Protein AF-A0A8H4PAP7-F1 (afdb_monomer)

Organism: NCBI:txid1237068

Sequence (264 aa):
MSIQDSADATYMDRLSRLVHSKGQLESHGYTLAQLNAVQLDKKRRCANCSLGSTGLVAEDTSRGRHLVSSAIATSLDGHNDAREVVVIDCEMAADAELIKLSLVDYLTGEILINQLVWPDVKVTNWNAPHSGVTGKEMYKARKEKTCIFGRKKAREEIWKFVGPKTIIVGHATNNDLSALRWIHPRVIDTQIVESNAVDEPNGISLKILVLEHLGKTIQPRGKGHDCLEDAMATRDLLHCQVLRASKPQKAWVPVIQPEELLGR

InterPro domains:
  IPR012337 Ribonuclease H-like superfamily [SSF53098] (85-245)
  IPR013520 Ribonuclease H-like domain [SM00479] (84-247)
  IPR036397 Ribonuclease H superfamily [G3DSA:3.30.420.10] (80-252)
  IPR047021 RNA exonuclease REXO1/REXO3/REXO4-like [PTHR12801] (15-242)

pLDDT: mean 81.8, std 21.37, range [30.08, 98.81]

Solvent-accessible surface area (backbone atoms only — not comparable to full-atom values): 15663 Å² total; per-residue (Å²): 132,49,50,53,85,71,55,46,75,69,46,54,52,53,51,58,72,55,44,47,51,71,67,59,41,47,77,69,70,40,64,86,64,88,74,51,75,69,57,48,49,55,54,66,67,33,74,91,70,41,80,65,73,81,82,85,89,74,90,75,96,76,80,91,74,91,77,78,83,80,73,69,83,73,78,76,92,79,58,95,59,46,40,70,38,34,22,41,28,53,24,42,24,55,72,52,39,44,38,29,43,19,31,29,35,52,40,68,63,46,77,76,39,79,42,43,32,45,56,85,62,87,79,89,41,49,46,33,77,56,29,46,44,47,66,70,58,52,54,48,31,58,74,72,64,71,39,40,70,21,55,69,46,49,50,57,60,51,48,56,38,45,50,92,80,25,32,41,30,22,65,61,39,55,56,46,30,57,40,54,72,51,71,74,85,40,36,31,38,53,26,60,57,50,18,72,73,68,77,43,91,86,53,63,56,69,56,57,52,34,32,76,76,67,73,41,88,61,74,57,87,97,46,30,40,50,34,57,60,53,24,53,49,43,46,54,48,49,51,51,51,52,57,48,76,77,49,88,83,74,85,90,74,85,85,80,59,75,75,74,75,66,74,132

Nearest PDB structures (foldseek):
  4czw-assembly1_A  TM=7.968E-01  e=2.557E-09  Neurospora crassa
  6a4b-assembly1_B  TM=6.086E-01  e=3.018E-04  Mus musculus
  4fzz-assembly1_B  TM=7.153E-01  e=2.009E-03  Escherichia coli K-12
  3jsm-assembly1_A  TM=2.689E-01  e=3.281E+00  Human immunodeficiency virus type 1 BH10
  8yt8-assembly1_D  TM=2.372E-01  e=6.834E+00  Mus musculus

Structure (mmCIF, N/CA/C/O backbone):
data_AF-A0A8H4PAP7-F1
#
_entry.id   AF-A0A8H4PAP7-F1
#
loop_
_atom_site.group_PDB
_atom_site.id
_atom_site.type_symbol
_atom_site.label_atom_id
_atom_site.label_alt_id
_atom_site.label_comp_id
_atom_site.label_asym_id
_atom_site.label_entity_id
_atom_site.label_seq_id
_atom_site.pdbx_PDB_ins_code
_atom_site.Cartn_x
_atom_site.Cartn_y
_atom_site.Cartn_z
_atom_site.occupancy
_atom_site.B_iso_or_equiv
_atom_site.auth_seq_id
_atom_site.auth_comp_id
_atom_site.auth_asym_id
_atom_site.auth_atom_id
_atom_site.pdbx_PDB_model_num
ATOM 1 N N . MET A 1 1 ? 7.546 17.653 -9.547 1.00 47.59 1 MET A N 1
ATOM 2 C CA . MET A 1 1 ? 7.070 17.240 -10.882 1.00 47.59 1 MET A CA 1
ATOM 3 C C . MET A 1 1 ? 6.303 15.952 -10.683 1.00 47.59 1 MET A C 1
ATOM 5 O O . MET A 1 1 ? 6.827 15.083 -9.991 1.00 47.59 1 MET A O 1
ATOM 9 N N . SER A 1 2 ? 5.061 15.863 -11.155 1.00 61.56 2 SER A N 1
ATOM 10 C CA . SER A 1 2 ? 4.330 14.595 -11.076 1.00 61.56 2 SER A CA 1
ATOM 11 C C . SER A 1 2 ? 4.984 13.598 -12.044 1.00 61.56 2 SER A C 1
ATOM 13 O O . SER A 1 2 ? 5.599 14.017 -13.026 1.00 61.56 2 SER A O 1
ATOM 15 N N . ILE A 1 3 ? 4.914 12.289 -11.773 1.00 78.88 3 ILE A N 1
ATOM 16 C CA . ILE A 1 3 ? 5.444 11.296 -12.727 1.00 78.88 3 ILE A CA 1
ATOM 17 C C . ILE A 1 3 ? 4.631 11.374 -14.021 1.00 78.88 3 ILE A C 1
ATOM 19 O O . ILE A 1 3 ? 5.206 11.260 -15.102 1.00 78.88 3 ILE A O 1
ATOM 23 N N . GLN A 1 4 ? 3.330 11.656 -13.900 1.00 76.88 4 GLN A N 1
ATOM 24 C CA . GLN A 1 4 ? 2.391 11.834 -15.005 1.00 76.88 4 GLN A CA 1
ATOM 25 C C . GLN A 1 4 ? 2.896 12.806 -16.084 1.00 76.88 4 GLN A C 1
ATOM 27 O O . GLN A 1 4 ? 2.760 12.500 -17.263 1.00 76.88 4 GLN A O 1
ATOM 32 N N . ASP A 1 5 ? 3.557 13.907 -15.710 1.00 69.06 5 ASP A N 1
ATOM 33 C CA . ASP A 1 5 ? 4.091 14.893 -16.670 1.00 69.06 5 ASP A CA 1
ATOM 34 C C . ASP A 1 5 ? 5.218 14.329 -17.564 1.00 69.06 5 ASP A C 1
ATOM 36 O O . ASP A 1 5 ? 5.550 14.900 -18.601 1.00 69.06 5 ASP A O 1
ATOM 40 N N . SER A 1 6 ? 5.827 13.213 -17.154 1.00 69.00 6 SER A N 1
ATOM 41 C CA . SER A 1 6 ? 6.953 12.549 -17.830 1.00 69.00 6 SER A CA 1
ATOM 42 C C . SER A 1 6 ? 6.652 11.118 -18.292 1.00 69.00 6 SER A C 1
ATOM 44 O O . SER A 1 6 ? 7.482 10.500 -18.961 1.00 69.00 6 SER A O 1
ATOM 46 N N . ALA A 1 7 ? 5.490 10.577 -17.917 1.00 74.50 7 ALA A N 1
ATOM 47 C CA . ALA A 1 7 ? 5.100 9.205 -18.196 1.00 74.50 7 ALA A CA 1
ATOM 48 C C . ALA A 1 7 ? 4.477 9.105 -19.592 1.00 74.50 7 ALA A C 1
ATOM 50 O O . ALA A 1 7 ? 3.276 9.276 -19.778 1.00 74.50 7 ALA A O 1
ATOM 51 N N . ASP A 1 8 ? 5.314 8.825 -20.586 1.00 80.56 8 ASP A N 1
ATOM 52 C CA . ASP A 1 8 ? 4.880 8.478 -21.935 1.00 80.56 8 ASP A CA 1
ATOM 53 C C . ASP A 1 8 ? 4.569 6.971 -22.063 1.00 80.56 8 ASP A C 1
ATOM 55 O O . ASP A 1 8 ? 4.751 6.182 -21.130 1.00 80.56 8 ASP A O 1
ATOM 59 N N . ALA A 1 9 ? 4.128 6.530 -23.245 1.00 80.69 9 ALA A N 1
ATOM 60 C CA . ALA A 1 9 ? 3.890 5.107 -23.511 1.00 80.69 9 ALA A CA 1
ATOM 61 C C . ALA A 1 9 ? 5.139 4.241 -23.233 1.00 80.69 9 ALA A C 1
ATOM 63 O O . ALA A 1 9 ? 5.027 3.115 -22.747 1.00 80.69 9 ALA A O 1
ATOM 64 N N . THR A 1 10 ? 6.335 4.788 -23.469 1.00 86.94 10 THR A N 1
ATOM 65 C CA . THR A 1 10 ? 7.621 4.138 -23.179 1.00 86.94 10 THR A CA 1
ATOM 66 C C . THR A 1 10 ? 7.843 3.940 -21.680 1.00 86.94 10 THR A C 1
ATOM 68 O O . THR A 1 10 ? 8.435 2.948 -21.252 1.00 86.94 10 THR A O 1
ATOM 71 N N . TYR A 1 11 ? 7.427 4.894 -20.849 1.00 90.94 11 TYR A N 1
ATOM 72 C CA . TYR A 1 11 ? 7.474 4.779 -19.395 1.00 90.94 11 TYR A CA 1
ATOM 73 C C . TYR A 1 11 ? 6.571 3.648 -18.903 1.00 90.94 11 TYR A C 1
ATOM 75 O O . TYR A 1 11 ? 7.023 2.788 -18.146 1.00 90.94 11 TYR A O 1
ATOM 83 N N . MET A 1 12 ? 5.325 3.607 -19.381 1.00 91.25 12 MET A N 1
ATOM 84 C CA . MET A 1 12 ? 4.367 2.572 -18.988 1.00 91.25 12 MET A CA 1
ATOM 85 C C . MET A 1 12 ? 4.785 1.178 -19.465 1.00 91.25 12 MET A C 1
ATOM 87 O O . MET A 1 12 ? 4.638 0.217 -18.711 1.00 91.25 12 MET A O 1
ATOM 91 N N . ASP A 1 13 ? 5.388 1.057 -20.654 1.00 90.94 13 ASP A N 1
ATOM 92 C CA . ASP A 1 13 ? 5.985 -0.204 -21.113 1.00 90.94 13 ASP A CA 1
ATOM 93 C C . ASP A 1 13 ? 7.081 -0.681 -20.148 1.00 90.94 13 ASP A C 1
ATOM 95 O O . ASP A 1 13 ? 7.021 -1.807 -19.650 1.00 90.94 13 ASP A O 1
ATOM 99 N N . ARG A 1 14 ? 8.033 0.193 -19.792 1.00 92.50 14 ARG A N 1
ATOM 100 C CA . ARG A 1 14 ? 9.106 -0.128 -18.834 1.00 92.50 14 ARG A CA 1
ATOM 101 C C . ARG A 1 14 ? 8.568 -0.526 -17.463 1.00 92.50 14 ARG A C 1
ATOM 103 O O . ARG A 1 14 ? 9.028 -1.517 -16.907 1.00 92.50 14 ARG A O 1
ATOM 110 N N . LEU A 1 15 ? 7.585 0.207 -16.943 1.00 93.38 15 LEU A N 1
ATOM 111 C CA . LEU A 1 15 ? 6.920 -0.125 -15.684 1.00 93.38 15 LEU A CA 1
ATOM 112 C C . LEU A 1 15 ? 6.249 -1.505 -15.763 1.00 93.38 15 LEU A C 1
ATOM 114 O O . LEU A 1 15 ? 6.394 -2.321 -14.858 1.00 93.38 15 LEU A O 1
ATOM 118 N N . SER A 1 16 ? 5.546 -1.796 -16.860 1.00 93.31 16 SER A N 1
ATOM 119 C CA . SER A 1 16 ? 4.822 -3.059 -17.029 1.00 93.31 16 SER A CA 1
ATOM 120 C C . SER A 1 16 ? 5.741 -4.285 -17.061 1.00 93.31 16 SER A C 1
ATOM 122 O O . SER A 1 16 ? 5.340 -5.355 -16.605 1.00 93.31 16 SER A O 1
ATOM 124 N N . ARG A 1 17 ? 6.988 -4.125 -17.527 1.00 93.88 17 ARG A N 1
ATOM 125 C CA . ARG A 1 17 ? 8.018 -5.178 -17.516 1.00 93.88 17 ARG A CA 1
ATOM 126 C C . ARG A 1 17 ? 8.516 -5.527 -16.113 1.00 93.88 17 ARG A C 1
ATOM 128 O O . ARG A 1 17 ? 9.114 -6.584 -15.947 1.00 93.88 17 ARG A O 1
ATOM 135 N N . LEU A 1 18 ? 8.272 -4.664 -15.125 1.00 95.19 18 LEU A N 1
ATOM 136 C CA . LEU A 1 18 ? 8.598 -4.916 -13.719 1.00 95.19 18 LEU A CA 1
ATOM 137 C C . LEU A 1 18 ? 7.470 -5.641 -12.970 1.00 95.19 18 LEU A C 1
ATOM 139 O O . LEU A 1 18 ? 7.650 -5.989 -11.806 1.00 95.19 18 LEU A O 1
ATOM 143 N N . VAL A 1 19 ? 6.312 -5.874 -13.604 1.00 96.94 19 VAL A N 1
ATOM 144 C CA . VAL A 1 19 ? 5.236 -6.674 -13.002 1.00 96.94 19 VAL A CA 1
ATOM 145 C C . VAL A 1 19 ? 5.720 -8.105 -12.830 1.00 96.94 19 VAL A C 1
ATOM 147 O O . VAL A 1 19 ? 6.082 -8.774 -13.800 1.00 96.94 19 VAL A O 1
ATOM 150 N N . HIS A 1 20 ? 5.689 -8.581 -11.589 1.00 96.25 20 HIS A N 1
ATOM 151 C CA . HIS A 1 20 ? 6.192 -9.902 -11.249 1.00 96.25 20 HIS A CA 1
ATOM 152 C C . HIS A 1 20 ? 5.342 -10.995 -11.883 1.00 96.25 20 HIS A C 1
ATOM 154 O O . HIS A 1 20 ? 4.107 -10.962 -11.866 1.00 96.25 20 HIS A O 1
ATOM 160 N N . SER A 1 21 ? 6.018 -12.008 -12.417 1.00 95.88 21 SER A N 1
ATOM 161 C CA . SER A 1 21 ? 5.351 -13.223 -12.865 1.00 95.88 21 SER A CA 1
ATOM 162 C C . SER A 1 21 ? 4.759 -13.989 -11.681 1.00 95.88 21 SER A C 1
ATOM 164 O O . SER A 1 21 ? 5.204 -13.877 -10.536 1.00 95.88 21 SER A O 1
ATOM 166 N N . LYS A 1 22 ? 3.785 -14.855 -11.976 1.00 94.50 22 LYS A N 1
ATOM 167 C CA . LYS A 1 22 ? 3.170 -15.743 -10.983 1.00 94.50 22 LYS A CA 1
ATOM 168 C C . LYS A 1 22 ? 4.217 -16.546 -10.194 1.00 94.50 22 LYS A C 1
ATOM 170 O O . LYS A 1 22 ? 4.129 -16.614 -8.975 1.00 94.50 22 LYS A O 1
ATOM 175 N N . GLY A 1 23 ? 5.216 -17.103 -10.884 1.00 94.12 23 GLY A N 1
ATOM 176 C CA . GLY A 1 23 ? 6.269 -17.906 -10.257 1.00 94.12 23 GLY A CA 1
ATOM 177 C C . GLY A 1 23 ? 7.160 -17.099 -9.310 1.00 94.12 23 GLY A C 1
ATOM 178 O O . GLY A 1 23 ? 7.479 -17.586 -8.230 1.00 94.12 23 GLY A O 1
ATOM 179 N N . GLN A 1 24 ? 7.502 -15.855 -9.669 1.00 93.44 24 GLN A N 1
ATOM 180 C CA . GLN A 1 24 ? 8.269 -14.956 -8.793 1.00 93.44 24 GLN A CA 1
ATOM 181 C C . GLN A 1 24 ? 7.480 -14.594 -7.532 1.00 93.44 24 GLN A C 1
ATOM 183 O O . GLN A 1 24 ? 8.019 -14.627 -6.432 1.00 93.44 24 GLN A O 1
ATOM 188 N N . LEU A 1 25 ? 6.192 -14.280 -7.669 1.00 95.00 25 LEU A N 1
ATOM 189 C CA . LEU A 1 25 ? 5.338 -13.990 -6.518 1.00 95.00 25 LEU A CA 1
ATOM 190 C C . LEU A 1 25 ? 5.193 -15.227 -5.608 1.00 95.00 25 LEU A C 1
ATOM 192 O O . LEU A 1 25 ? 5.344 -15.122 -4.391 1.00 95.00 25 LEU A O 1
ATOM 196 N N . GLU A 1 26 ? 4.965 -16.415 -6.175 1.00 92.88 26 GLU A N 1
ATOM 197 C CA . GLU A 1 26 ? 4.864 -17.666 -5.406 1.00 92.88 26 GLU A CA 1
ATOM 198 C C . GLU A 1 26 ? 6.162 -18.006 -4.658 1.00 92.88 26 GLU A C 1
ATOM 200 O O . GLU A 1 26 ? 6.095 -18.399 -3.491 1.00 92.88 26 GLU A O 1
ATOM 205 N N . SER A 1 27 ? 7.336 -17.805 -5.273 1.00 90.69 27 SER A N 1
ATOM 206 C CA . SER A 1 27 ? 8.626 -18.049 -4.611 1.00 90.69 27 SER A CA 1
ATOM 207 C C . SER A 1 27 ? 8.887 -17.099 -3.437 1.00 90.69 27 SER A C 1
ATOM 209 O O . SER A 1 27 ? 9.634 -17.454 -2.531 1.00 90.69 27 SER A O 1
ATOM 211 N N . HIS A 1 28 ? 8.229 -15.935 -3.416 1.00 90.75 28 HIS A N 1
ATOM 212 C CA . HIS A 1 28 ? 8.274 -14.953 -2.324 1.00 90.75 28 HIS A CA 1
ATOM 213 C C . HIS A 1 28 ? 7.047 -15.042 -1.393 1.00 90.75 28 HIS A C 1
ATOM 215 O O . HIS A 1 28 ? 6.751 -14.131 -0.618 1.00 90.75 28 HIS A O 1
ATOM 221 N N . GLY A 1 29 ? 6.316 -16.161 -1.445 1.00 90.75 29 GLY A N 1
ATOM 222 C CA . GLY A 1 29 ? 5.273 -16.503 -0.479 1.00 90.75 29 GLY A CA 1
ATOM 223 C C . GLY A 1 29 ? 3.909 -15.859 -0.726 1.00 90.75 29 GLY A C 1
ATOM 224 O O . GLY A 1 29 ? 3.022 -15.991 0.129 1.00 90.75 29 GLY A O 1
ATOM 225 N N . TYR A 1 30 ? 3.709 -15.185 -1.863 1.00 93.56 30 TYR A N 1
ATOM 226 C CA . TYR A 1 30 ? 2.409 -14.620 -2.212 1.00 93.56 30 TYR A CA 1
ATOM 227 C C . TYR A 1 30 ? 1.364 -15.722 -2.376 1.00 93.56 30 TYR A C 1
ATOM 229 O O . TYR A 1 30 ? 1.600 -16.786 -2.949 1.00 93.56 30 TYR A O 1
ATOM 237 N N . THR A 1 31 ? 0.156 -15.446 -1.889 1.00 90.56 31 THR A N 1
ATOM 238 C CA . THR A 1 31 ? -0.999 -16.320 -2.111 1.00 90.56 31 THR A CA 1
ATOM 239 C C . THR A 1 31 ? -1.738 -15.848 -3.357 1.00 90.56 31 THR A C 1
ATOM 241 O O . THR A 1 31 ? -2.375 -14.803 -3.329 1.00 90.56 31 THR A O 1
ATOM 244 N N . LEU A 1 32 ? -1.660 -16.616 -4.447 1.00 88.94 32 LEU A N 1
ATOM 245 C CA . LEU A 1 32 ? -2.246 -16.245 -5.748 1.00 88.94 32 LEU A CA 1
ATOM 246 C C . LEU A 1 32 ? -3.497 -17.049 -6.123 1.00 88.94 32 LEU A C 1
ATOM 248 O O . LEU A 1 32 ? -4.095 -16.839 -7.175 1.00 88.94 32 LEU A O 1
ATOM 252 N N . ALA A 1 33 ? -3.896 -17.978 -5.260 1.00 86.62 33 ALA A N 1
ATOM 253 C CA . ALA A 1 33 ? -5.114 -18.760 -5.389 1.00 86.62 33 ALA A CA 1
ATOM 254 C C . ALA A 1 33 ? -5.685 -19.054 -4.002 1.00 86.62 33 ALA A C 1
ATOM 256 O O . ALA A 1 33 ? -4.983 -18.975 -2.990 1.00 86.62 33 ALA A O 1
ATOM 257 N N . GLN A 1 34 ? -6.964 -19.417 -3.956 1.00 80.62 34 GLN A N 1
ATOM 258 C CA . GLN A 1 34 ? -7.586 -19.846 -2.713 1.00 80.62 34 GLN A CA 1
ATOM 259 C C . GLN A 1 34 ? -6.875 -21.093 -2.175 1.00 80.62 34 GLN A C 1
ATOM 261 O O . GLN A 1 34 ? -6.703 -22.084 -2.885 1.00 80.62 34 GLN A O 1
ATOM 266 N N . LEU A 1 35 ? -6.466 -21.031 -0.909 1.00 80.75 35 LEU A N 1
ATOM 267 C CA . LEU A 1 35 ? -5.800 -22.145 -0.249 1.00 80.75 35 LEU A CA 1
ATOM 268 C C . LEU A 1 35 ? -6.808 -23.250 0.065 1.00 80.75 35 LEU A C 1
ATOM 270 O O . LEU A 1 35 ? -7.891 -22.989 0.592 1.00 80.75 35 LEU A O 1
ATOM 274 N N . ASN A 1 36 ? -6.429 -24.491 -0.218 1.00 81.81 36 ASN A N 1
ATOM 275 C CA . ASN A 1 36 ? -7.185 -25.658 0.220 1.00 81.81 36 ASN A CA 1
ATOM 276 C C . ASN A 1 36 ? -6.937 -25.960 1.712 1.00 81.81 36 ASN A C 1
ATOM 278 O O . ASN A 1 36 ? -6.043 -25.392 2.345 1.00 81.81 36 ASN A O 1
ATOM 282 N N . ALA A 1 37 ? -7.720 -26.884 2.278 1.00 75.25 37 ALA A N 1
ATOM 283 C CA . ALA A 1 37 ? -7.653 -27.232 3.700 1.00 75.25 37 ALA A CA 1
ATOM 284 C C . ALA A 1 37 ? -6.245 -27.666 4.157 1.00 75.25 37 ALA A C 1
ATOM 286 O O . ALA A 1 37 ? -5.803 -27.285 5.237 1.00 75.25 37 ALA A O 1
ATOM 287 N N . VAL A 1 38 ? -5.505 -28.395 3.315 1.00 75.75 38 VAL A N 1
ATOM 288 C CA . VAL A 1 38 ? -4.144 -28.865 3.627 1.00 75.75 38 VAL A CA 1
ATOM 289 C C . VAL A 1 38 ? -3.153 -27.700 3.676 1.00 75.75 38 VAL A C 1
ATOM 291 O O . VAL A 1 38 ? -2.305 -27.634 4.564 1.00 75.75 38 VAL A O 1
ATOM 294 N N . GLN A 1 39 ? -3.249 -26.767 2.729 1.00 76.00 39 GLN A N 1
ATOM 295 C CA . GLN A 1 39 ? -2.394 -25.580 2.685 1.00 76.00 39 GLN A CA 1
ATOM 296 C C . GLN A 1 39 ? -2.679 -24.632 3.852 1.00 76.00 39 GLN A C 1
ATOM 298 O O . GLN A 1 39 ? -1.743 -24.094 4.444 1.00 76.00 39 GLN A O 1
ATOM 303 N N . LEU A 1 40 ? -3.955 -24.457 4.203 1.00 73.88 40 LEU A N 1
ATOM 304 C CA . LEU A 1 40 ? -4.358 -23.692 5.382 1.00 73.88 40 LEU A CA 1
ATOM 305 C C . LEU A 1 40 ? -3.752 -24.289 6.647 1.00 73.88 40 LEU A C 1
ATOM 307 O O . LEU A 1 40 ? -3.170 -23.561 7.446 1.00 73.88 40 LEU A O 1
ATOM 311 N N . ASP A 1 41 ? -3.819 -25.607 6.802 1.00 71.00 41 ASP A N 1
ATOM 312 C CA . ASP A 1 41 ? -3.278 -26.270 7.980 1.00 71.00 41 ASP A CA 1
ATOM 313 C C . ASP A 1 41 ? -1.744 -26.162 8.063 1.00 71.00 41 ASP A C 1
ATOM 315 O O . ASP A 1 41 ? -1.201 -25.874 9.125 1.00 71.00 41 ASP A O 1
ATOM 319 N N . LYS A 1 42 ? -1.025 -26.244 6.934 1.00 67.38 42 LYS A N 1
ATOM 320 C CA . LYS A 1 42 ? 0.423 -25.956 6.895 1.00 67.38 42 LYS A CA 1
ATOM 321 C C . LYS A 1 42 ? 0.753 -24.523 7.323 1.00 67.38 42 LYS A C 1
ATOM 323 O O . LYS A 1 42 ? 1.713 -24.328 8.062 1.00 67.38 42 LYS A O 1
ATOM 328 N N . LYS A 1 43 ? -0.041 -23.530 6.901 1.00 66.38 43 LYS A N 1
ATOM 329 C CA . LYS A 1 43 ? 0.148 -22.132 7.330 1.00 66.38 43 LYS A CA 1
ATOM 330 C C . LYS A 1 43 ? -0.191 -21.929 8.810 1.00 66.38 43 LYS A C 1
ATOM 332 O O . LYS A 1 43 ? 0.508 -21.177 9.476 1.00 66.38 43 LYS A O 1
ATOM 337 N N . ARG A 1 44 ? -1.188 -22.645 9.346 1.00 60.47 44 ARG A N 1
ATOM 338 C CA . ARG A 1 44 ? -1.493 -22.661 10.792 1.00 60.47 44 ARG A CA 1
ATOM 339 C C . ARG A 1 44 ? -0.361 -23.265 11.622 1.00 60.47 44 ARG A C 1
ATOM 341 O O . ARG A 1 44 ? -0.159 -22.849 12.753 1.00 60.47 44 ARG A O 1
ATOM 348 N N . ARG A 1 45 ? 0.361 -24.242 11.063 1.00 45.91 45 ARG A N 1
ATOM 349 C CA . ARG A 1 45 ? 1.469 -24.949 11.725 1.00 45.91 45 ARG A CA 1
ATOM 350 C C . ARG A 1 45 ? 2.829 -24.239 11.632 1.00 45.91 45 ARG 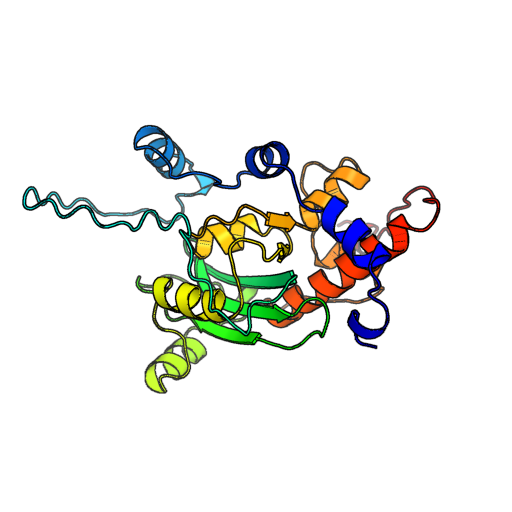A C 1
ATOM 352 O O . ARG A 1 45 ? 3.786 -24.718 12.234 1.00 45.91 45 ARG A O 1
ATOM 359 N N . CYS A 1 46 ? 2.955 -23.142 10.883 1.00 47.16 46 CYS A N 1
ATOM 360 C CA . CYS A 1 46 ? 4.211 -22.393 10.816 1.00 47.16 46 CYS A CA 1
ATOM 361 C C . CYS A 1 46 ? 4.447 -21.646 12.138 1.00 47.16 46 CYS A C 1
ATOM 363 O O . CYS A 1 46 ? 3.707 -20.715 12.445 1.00 47.16 46 CYS A O 1
ATOM 365 N N . ALA A 1 47 ? 5.501 -22.011 12.878 1.00 42.94 47 ALA A N 1
ATOM 366 C CA . ALA A 1 47 ? 5.863 -21.404 14.165 1.00 42.94 47 ALA A CA 1
ATOM 367 C C . ALA A 1 47 ? 6.074 -19.875 14.093 1.00 42.94 47 ALA A C 1
ATOM 369 O O . ALA A 1 47 ? 5.810 -19.176 15.068 1.00 42.94 47 ALA A O 1
ATOM 370 N N . ASN A 1 48 ? 6.468 -19.351 12.924 1.00 46.88 48 ASN A N 1
ATOM 371 C CA . ASN A 1 48 ? 6.610 -17.912 12.664 1.00 46.88 48 ASN A CA 1
ATOM 372 C C . ASN A 1 48 ? 5.291 -17.204 12.306 1.00 46.88 48 ASN A C 1
ATOM 374 O O . ASN A 1 48 ? 5.240 -15.980 12.326 1.00 46.88 48 ASN A O 1
ATOM 378 N N . CYS A 1 49 ? 4.222 -17.943 11.998 1.00 48.28 49 CYS A N 1
ATOM 379 C CA . CYS A 1 49 ? 2.873 -17.389 11.838 1.00 48.28 49 CYS A CA 1
ATOM 380 C C . CYS A 1 49 ? 2.024 -17.513 13.115 1.00 48.28 49 CYS A C 1
ATOM 382 O O . CYS A 1 49 ? 0.890 -17.042 13.127 1.00 48.28 49 CYS A O 1
ATOM 384 N N . SER A 1 50 ? 2.531 -18.161 14.172 1.00 40.22 50 SER A N 1
ATOM 385 C CA . SER A 1 50 ? 1.746 -18.554 15.350 1.00 40.22 50 SER A CA 1
ATOM 386 C C . SER A 1 50 ? 2.234 -17.983 16.686 1.00 40.22 50 SER A C 1
ATOM 388 O O . SER A 1 50 ? 1.817 -18.474 17.736 1.00 40.22 50 SER A O 1
ATOM 390 N N . LEU A 1 51 ? 2.997 -16.885 16.699 1.00 37.62 51 LEU A N 1
ATOM 391 C CA . LEU A 1 51 ? 2.968 -15.968 17.852 1.00 37.62 51 LEU A CA 1
ATOM 392 C C . LEU A 1 51 ? 1.626 -15.210 17.852 1.00 37.62 51 LEU A C 1
ATOM 394 O O . LEU A 1 51 ? 1.621 -14.000 17.694 1.00 37.62 51 LEU A O 1
ATOM 398 N N . GLY A 1 52 ? 0.506 -15.940 17.956 1.00 43.00 52 GLY A N 1
ATOM 399 C CA . GLY A 1 52 ? -0.838 -15.368 17.837 1.00 43.00 52 GLY A CA 1
ATOM 400 C C . GLY A 1 52 ? -2.036 -16.320 17.871 1.00 43.00 52 GLY A C 1
ATOM 401 O O . GLY A 1 52 ? -3.167 -15.870 18.019 1.00 43.00 52 GLY A O 1
ATOM 402 N N . SER A 1 53 ? -1.860 -17.643 17.778 1.00 39.34 53 SER A N 1
ATOM 403 C CA . SER A 1 53 ? -3.000 -18.573 17.833 1.00 39.34 53 SER A CA 1
ATOM 404 C C . SER A 1 53 ? -3.091 -19.313 19.165 1.00 39.34 53 SER A C 1
ATOM 406 O O . SER A 1 53 ? -2.899 -20.528 19.221 1.00 39.34 53 SER A O 1
ATOM 408 N N . THR A 1 54 ? -3.438 -18.605 20.240 1.00 32.00 54 THR A N 1
ATOM 409 C CA . THR A 1 54 ? -4.028 -19.253 21.416 1.00 32.00 54 THR A CA 1
ATOM 410 C C . THR A 1 54 ? -5.550 -19.170 21.334 1.00 32.00 54 THR A C 1
ATOM 412 O O . THR A 1 54 ? -6.155 -18.120 21.512 1.00 32.00 54 THR A O 1
ATOM 415 N N . GLY A 1 55 ? -6.165 -20.328 21.078 1.00 36.78 55 GLY A N 1
ATOM 416 C CA . GLY A 1 55 ? -7.525 -20.634 21.517 1.00 36.78 55 GLY A CA 1
ATOM 417 C C . GLY A 1 55 ? -8.673 -20.206 20.605 1.00 36.78 55 GLY A C 1
ATOM 418 O O . GLY A 1 55 ? -9.301 -19.185 20.842 1.00 36.78 55 GLY A O 1
ATOM 419 N N . LEU A 1 56 ? -9.061 -21.087 19.680 1.00 33.78 56 LEU A N 1
ATOM 420 C CA . LEU A 1 56 ? -10.473 -21.292 19.341 1.00 33.78 56 LEU A CA 1
ATOM 421 C C . LEU A 1 56 ? -10.706 -22.795 19.143 1.00 33.78 56 LEU A C 1
ATOM 423 O O . LEU A 1 56 ? -10.564 -23.327 18.043 1.00 33.78 56 LEU A O 1
ATOM 427 N N . VAL A 1 57 ? -11.032 -23.472 20.244 1.00 33.19 57 VAL A N 1
ATOM 428 C CA . VAL A 1 57 ? -11.861 -24.678 20.214 1.00 33.19 57 VAL A CA 1
ATOM 429 C C . VAL A 1 57 ? -13.286 -24.186 20.431 1.00 33.19 57 VAL A C 1
ATOM 431 O O . VAL A 1 57 ? -13.617 -23.712 21.513 1.00 33.19 57 VAL A O 1
ATOM 434 N N . ALA A 1 58 ? -14.101 -24.248 19.388 1.00 31.33 58 ALA A N 1
ATOM 435 C CA . ALA A 1 58 ? -15.550 -24.262 19.500 1.00 31.33 58 ALA A CA 1
ATOM 436 C C . ALA A 1 58 ? -16.068 -25.030 18.284 1.00 31.33 58 ALA A C 1
ATOM 438 O O . ALA A 1 58 ? -16.078 -24.521 17.163 1.00 31.33 58 ALA A O 1
ATOM 439 N N . GLU A 1 59 ? -16.405 -26.296 18.513 1.00 35.66 59 GLU A N 1
ATOM 440 C CA . GLU A 1 59 ? -17.295 -27.040 17.636 1.00 35.66 59 GLU A CA 1
ATOM 441 C C . GLU A 1 59 ? -18.668 -26.363 17.684 1.00 35.66 59 GLU A C 1
ATOM 443 O O . GLU A 1 59 ? -19.249 -26.214 18.756 1.00 35.66 59 GLU A O 1
ATOM 448 N N . ASP A 1 60 ? -19.192 -25.968 16.526 1.00 30.08 60 ASP A N 1
ATOM 449 C CA . ASP A 1 60 ? -20.636 -25.902 16.330 1.00 30.08 60 ASP A CA 1
ATOM 450 C C . ASP A 1 60 ? -20.969 -26.492 14.959 1.00 30.08 60 ASP A C 1
ATOM 452 O O . ASP A 1 60 ? -20.876 -25.873 13.894 1.00 30.08 60 ASP A O 1
ATOM 456 N N . THR A 1 61 ? -21.282 -27.779 15.006 1.00 41.06 61 THR A N 1
ATOM 457 C CA . THR A 1 61 ? -21.952 -28.532 13.962 1.00 41.06 61 THR A CA 1
ATOM 458 C C . THR A 1 61 ? -23.398 -28.057 13.855 1.00 41.06 61 THR A C 1
ATOM 460 O O . THR A 1 61 ? -24.261 -28.581 14.547 1.00 41.06 61 THR A O 1
ATOM 463 N N . SER A 1 62 ? -23.696 -27.114 12.959 1.00 37.94 62 SER A N 1
ATOM 464 C CA . SER A 1 62 ? -24.902 -27.153 12.112 1.00 37.94 62 SER A CA 1
ATOM 465 C C . SER A 1 62 ? -25.093 -25.863 11.307 1.00 37.94 62 SER A C 1
ATOM 467 O O . SER A 1 62 ? -24.882 -24.757 11.783 1.00 37.94 62 SER A O 1
ATOM 469 N N . ARG A 1 63 ? -25.598 -26.039 10.078 1.00 36.06 63 ARG A N 1
ATOM 470 C CA . ARG A 1 63 ? -25.986 -25.017 9.083 1.00 36.06 63 ARG A CA 1
ATOM 471 C C . ARG A 1 63 ? -24.837 -24.438 8.263 1.00 36.06 63 ARG A C 1
ATOM 473 O O . ARG A 1 63 ? -24.409 -23.298 8.410 1.00 36.06 63 ARG A O 1
ATOM 480 N N . GLY A 1 64 ? -24.464 -25.231 7.260 1.00 37.94 64 GLY A N 1
ATOM 481 C CA . GLY A 1 64 ? -23.789 -24.747 6.070 1.00 37.94 64 GLY A CA 1
ATOM 482 C C . GLY A 1 64 ? -24.508 -23.542 5.461 1.00 37.94 64 GLY A C 1
ATOM 483 O O . GLY A 1 64 ? -25.653 -23.616 5.019 1.00 37.94 64 GLY A O 1
ATOM 484 N N . ARG A 1 65 ? -23.785 -22.428 5.405 1.00 32.75 65 ARG A N 1
ATOM 485 C CA . ARG A 1 65 ? -23.917 -21.432 4.348 1.00 32.75 65 ARG A CA 1
ATOM 486 C C . ARG A 1 65 ? -22.507 -21.034 3.928 1.00 32.75 65 ARG A C 1
ATOM 488 O O . ARG A 1 65 ? -21.877 -20.155 4.505 1.00 32.75 65 ARG A O 1
ATOM 495 N N . HIS A 1 66 ? -22.008 -21.764 2.936 1.00 41.06 66 HIS A N 1
ATOM 496 C CA . HIS A 1 66 ? -20.871 -21.370 2.118 1.00 41.06 66 HIS A CA 1
ATOM 497 C C . HIS A 1 66 ? -21.151 -20.003 1.497 1.00 41.06 66 HIS A C 1
ATOM 499 O O . HIS A 1 66 ? -21.929 -19.921 0.555 1.00 41.06 66 HIS A O 1
ATOM 505 N N . LEU A 1 67 ? -20.511 -18.948 1.996 1.00 40.41 67 LEU A N 1
ATOM 506 C CA . LEU A 1 67 ? -20.341 -17.693 1.266 1.00 40.41 67 LEU A CA 1
ATOM 507 C C . LEU A 1 67 ? -18.995 -17.074 1.655 1.00 40.41 67 LEU A C 1
ATOM 509 O O . LEU A 1 67 ? -18.908 -16.220 2.533 1.00 40.41 67 LEU A O 1
ATOM 513 N N . VAL A 1 68 ? -17.935 -17.494 0.970 1.00 38.06 68 VAL A N 1
ATOM 514 C CA . VAL A 1 68 ? -16.773 -16.627 0.750 1.00 38.06 68 VAL A CA 1
ATOM 515 C C . VAL A 1 68 ? -16.758 -16.385 -0.748 1.00 38.06 68 VAL A C 1
ATOM 517 O O . VAL A 1 68 ? -16.613 -17.326 -1.522 1.00 38.06 68 VAL A O 1
ATOM 520 N N . SER A 1 69 ? -17.048 -15.146 -1.139 1.00 38.25 69 SER A N 1
ATOM 521 C CA . SER A 1 69 ? -17.198 -14.747 -2.535 1.00 38.25 69 SER A CA 1
ATOM 522 C C . SER A 1 69 ? -15.917 -15.060 -3.304 1.00 38.25 69 SER A C 1
ATOM 524 O O . SER A 1 69 ? -14.888 -14.419 -3.086 1.00 38.25 69 SER A O 1
ATOM 526 N N . SER A 1 70 ? -15.983 -16.036 -4.211 1.00 40.94 70 SER A N 1
ATOM 527 C CA . SER A 1 70 ? -15.040 -16.184 -5.314 1.00 40.94 70 SER A CA 1
ATOM 528 C C . SER A 1 70 ? -15.296 -15.052 -6.306 1.00 40.94 70 SER A C 1
ATOM 530 O O . SER A 1 70 ? -15.779 -15.281 -7.416 1.00 40.94 70 SER A O 1
ATOM 532 N N . ALA A 1 71 ? -15.025 -13.811 -5.906 1.00 42.09 71 ALA A N 1
ATOM 533 C CA . ALA A 1 71 ? -15.026 -12.695 -6.833 1.00 42.09 71 ALA A CA 1
ATOM 534 C C . ALA A 1 71 ? -13.789 -12.827 -7.737 1.00 42.09 71 ALA A C 1
ATOM 536 O O . ALA A 1 71 ? -12.834 -12.064 -7.649 1.00 42.09 71 ALA A O 1
ATOM 537 N N . ILE A 1 72 ? -13.816 -13.820 -8.628 1.00 44.47 72 ILE A N 1
ATOM 538 C CA . ILE A 1 72 ? -13.344 -13.610 -9.986 1.00 44.47 72 ILE A CA 1
ATOM 539 C C . ILE A 1 72 ? -14.180 -12.423 -10.446 1.00 44.47 72 ILE A C 1
ATOM 541 O O . ILE A 1 72 ? -15.403 -12.542 -10.550 1.00 44.47 72 ILE A O 1
ATOM 545 N N . ALA A 1 73 ? -13.545 -11.259 -10.569 1.00 46.44 73 ALA A N 1
ATOM 546 C CA . ALA A 1 73 ? -14.176 -10.034 -11.028 1.00 46.44 73 ALA A CA 1
ATOM 547 C C . ALA A 1 73 ? -14.708 -10.271 -12.445 1.00 46.44 73 ALA A C 1
ATOM 549 O O . ALA A 1 73 ? -14.030 -10.052 -13.445 1.00 46.44 73 ALA A O 1
ATOM 550 N N . THR A 1 74 ? -15.916 -10.811 -12.507 1.00 35.59 74 THR A N 1
ATOM 551 C CA . THR A 1 74 ? -16.652 -11.048 -13.732 1.00 35.59 74 THR A CA 1
ATOM 552 C C . THR A 1 74 ? -17.371 -9.735 -13.976 1.00 35.59 74 THR A C 1
ATOM 554 O O . THR A 1 74 ? -18.369 -9.451 -13.322 1.00 35.59 74 THR A O 1
ATOM 557 N N . SER A 1 75 ? -16.760 -8.899 -14.820 1.00 45.75 75 SER A N 1
ATOM 558 C CA . SER A 1 75 ? -17.379 -7.750 -15.495 1.00 45.75 75 SER A CA 1
ATOM 559 C C . SER A 1 75 ? -18.271 -6.866 -14.611 1.00 45.75 75 SER A C 1
ATOM 561 O O . SER A 1 75 ? -19.496 -6.947 -14.655 1.00 45.75 75 SER A O 1
ATOM 563 N N . LEU A 1 76 ? -17.637 -5.962 -13.861 1.00 45.50 76 LEU A N 1
ATOM 564 C CA . LEU A 1 76 ? -18.221 -4.653 -13.571 1.00 45.50 76 LEU A CA 1
ATOM 565 C C . LEU A 1 76 ? -17.486 -3.635 -14.445 1.00 45.50 76 LEU A C 1
ATOM 567 O O . LEU A 1 76 ? -16.526 -2.999 -14.014 1.00 45.50 76 LEU A O 1
ATOM 571 N N . ASP A 1 77 ? -17.919 -3.530 -15.699 1.00 44.94 77 ASP A N 1
ATOM 572 C CA . ASP A 1 77 ? -17.649 -2.353 -16.517 1.00 44.94 77 ASP A CA 1
ATOM 573 C C . ASP A 1 77 ? -18.339 -1.166 -15.827 1.00 44.94 77 ASP A C 1
ATOM 575 O O . ASP A 1 77 ? -19.551 -0.991 -15.939 1.00 44.94 77 ASP A O 1
ATOM 579 N N . GLY A 1 78 ? -17.593 -0.414 -15.010 1.00 43.41 78 GLY A N 1
ATOM 580 C CA . GLY A 1 78 ? -18.136 0.760 -14.322 1.00 43.41 78 GLY A CA 1
ATOM 581 C C . GLY A 1 78 ? -17.507 1.129 -12.979 1.00 43.41 78 GLY A C 1
ATOM 582 O O . GLY A 1 78 ? -18.237 1.469 -12.053 1.00 43.41 78 GLY A O 1
ATOM 583 N N . HIS A 1 79 ? -16.183 1.081 -12.826 1.00 50.69 79 HIS A N 1
ATOM 584 C CA . HIS A 1 79 ? -15.509 1.923 -11.824 1.00 50.69 79 HIS A CA 1
ATOM 585 C C . HIS A 1 79 ? -14.726 2.990 -12.582 1.00 50.69 79 HIS A C 1
ATOM 587 O O . HIS A 1 79 ? -13.621 2.745 -13.056 1.00 50.69 79 HIS A O 1
ATOM 593 N N . ASN A 1 80 ? -15.365 4.149 -12.751 1.00 60.03 80 ASN A N 1
ATOM 594 C CA . ASN A 1 80 ? -14.888 5.264 -13.574 1.00 60.03 80 ASN A CA 1
ATOM 595 C C . ASN A 1 80 ? -13.608 5.934 -13.023 1.00 60.03 80 ASN A C 1
ATOM 597 O O . ASN A 1 80 ? -13.024 6.762 -13.710 1.00 60.03 80 ASN A O 1
ATOM 601 N N . ASP A 1 81 ? -13.157 5.537 -11.825 1.00 84.38 81 ASP A N 1
ATOM 602 C CA . ASP A 1 81 ? -11.997 6.106 -11.122 1.00 84.38 81 ASP A CA 1
ATOM 603 C C . ASP A 1 81 ? -10.857 5.092 -10.901 1.00 84.38 81 ASP A C 1
ATOM 605 O O . ASP A 1 81 ? -9.925 5.356 -10.133 1.00 84.38 81 ASP A O 1
ATOM 609 N N . ALA A 1 82 ? -10.923 3.912 -11.532 1.00 92.62 82 ALA A N 1
ATOM 610 C CA . ALA A 1 82 ? -9.878 2.908 -11.373 1.00 92.62 82 ALA A CA 1
ATOM 611 C C . ALA A 1 82 ? -8.545 3.434 -11.924 1.00 92.62 82 ALA A C 1
ATOM 613 O O . ALA A 1 82 ? -8.445 3.801 -13.095 1.00 92.62 82 ALA A O 1
ATOM 614 N N . ARG A 1 83 ? -7.508 3.451 -11.085 1.00 95.81 83 ARG A N 1
ATOM 615 C CA . ARG A 1 83 ? -6.175 3.914 -11.481 1.00 95.81 83 ARG A CA 1
ATOM 616 C C . ARG A 1 83 ? -5.436 2.816 -12.229 1.00 95.81 83 ARG A C 1
ATOM 618 O O . ARG A 1 83 ? -5.635 1.624 -11.979 1.00 95.81 83 ARG A O 1
ATOM 625 N N . GLU A 1 84 ? -4.552 3.210 -13.138 1.00 95.00 84 GLU A N 1
ATOM 626 C CA . GLU A 1 84 ? -3.697 2.258 -13.853 1.00 95.00 84 GLU A CA 1
ATOM 627 C C . GLU A 1 84 ? -2.704 1.587 -12.900 1.00 95.00 84 GLU A C 1
ATOM 629 O O . GLU A 1 84 ? -2.456 0.381 -12.988 1.00 95.00 84 GLU A O 1
ATOM 634 N N . VAL A 1 85 ? -2.158 2.371 -11.967 1.00 98.00 85 VAL A N 1
ATOM 635 C CA . VAL A 1 85 ? -1.113 1.958 -11.031 1.00 98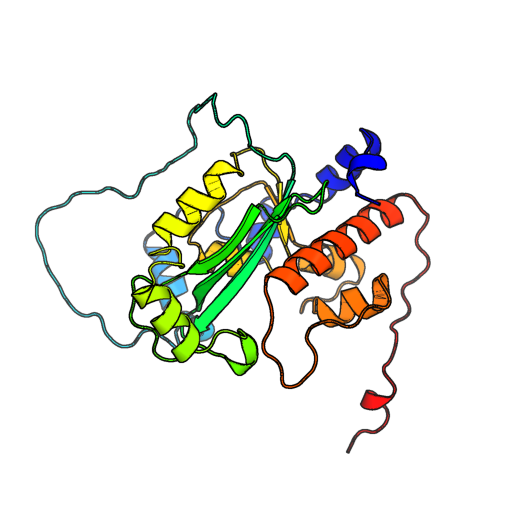.00 85 VAL A CA 1
ATOM 636 C C . VAL A 1 85 ? -1.333 2.665 -9.697 1.00 98.00 85 VAL A C 1
ATOM 638 O O . VAL A 1 85 ? -1.491 3.885 -9.650 1.00 98.00 85 VAL A O 1
ATOM 641 N N . VAL A 1 86 ? -1.310 1.903 -8.608 1.00 98.69 86 VAL A N 1
ATOM 642 C CA . VAL A 1 86 ? -1.407 2.422 -7.238 1.00 98.69 86 VAL A CA 1
ATOM 643 C C . VAL A 1 86 ? -0.239 1.926 -6.405 1.00 98.69 86 VAL A C 1
ATOM 645 O O . VAL A 1 86 ? 0.294 0.851 -6.671 1.00 98.69 86 VAL A O 1
ATOM 648 N N . VAL A 1 87 ? 0.128 2.682 -5.376 1.00 98.81 87 VAL A N 1
ATOM 649 C CA . VAL A 1 87 ? 1.073 2.252 -4.343 1.00 98.81 87 VAL A CA 1
ATOM 650 C C . VAL A 1 87 ? 0.319 2.009 -3.050 1.00 98.81 87 VAL A C 1
ATOM 652 O O . VAL A 1 87 ? -0.515 2.833 -2.671 1.00 98.81 87 VAL A O 1
ATOM 655 N N . ILE A 1 88 ? 0.591 0.884 -2.398 1.00 98.75 88 ILE A N 1
ATOM 656 C CA . ILE A 1 88 ? -0.031 0.499 -1.135 1.00 98.75 88 ILE A CA 1
ATOM 657 C C . ILE A 1 88 ? 1.033 0.266 -0.072 1.00 98.75 88 ILE A C 1
ATOM 659 O O . ILE A 1 88 ? 2.085 -0.301 -0.362 1.00 98.75 88 ILE A O 1
ATOM 663 N N . ASP A 1 89 ? 0.717 0.682 1.146 1.00 98.69 89 ASP A N 1
ATOM 664 C CA . ASP A 1 89 ? 1.446 0.303 2.349 1.00 98.69 89 ASP A CA 1
ATOM 665 C C . ASP A 1 89 ? 0.484 0.318 3.548 1.00 98.69 89 ASP A C 1
ATOM 667 O O . ASP A 1 89 ? -0.468 1.114 3.594 1.00 98.69 89 ASP A O 1
ATOM 671 N N . CYS A 1 90 ? 0.681 -0.601 4.486 1.00 98.31 90 CYS A N 1
ATOM 672 C CA . CYS A 1 90 ? -0.171 -0.810 5.646 1.00 98.31 90 CYS A CA 1
ATOM 673 C C . CYS A 1 90 ? 0.644 -0.861 6.934 1.00 98.31 90 CYS A C 1
ATOM 675 O O . CYS A 1 90 ? 1.704 -1.471 7.005 1.00 98.31 90 CYS A O 1
ATOM 677 N N . GLU A 1 91 ? 0.039 -0.365 8.012 1.00 97.81 91 GLU A N 1
ATOM 678 C CA . GLU A 1 91 ? 0.525 -0.660 9.357 1.00 97.81 91 GLU A CA 1
ATOM 679 C C . GLU A 1 91 ? -0.249 -1.826 9.959 1.00 97.81 91 GLU A C 1
ATOM 681 O O . GLU A 1 91 ? -1.487 -1.899 9.866 1.00 97.81 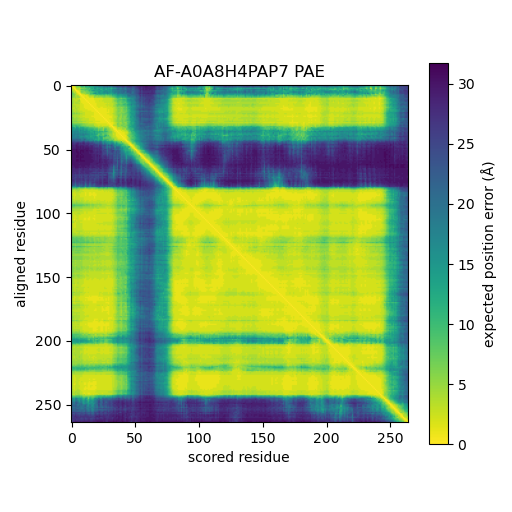91 GLU A O 1
ATOM 686 N N . MET A 1 92 ? 0.482 -2.698 10.653 1.00 96.44 92 MET A N 1
ATOM 687 C CA . MET A 1 92 ? -0.066 -3.862 11.340 1.00 96.44 92 MET A CA 1
ATOM 688 C C . MET A 1 92 ? 0.191 -3.816 12.850 1.00 96.44 92 MET A C 1
ATOM 690 O O . MET A 1 92 ? 1.273 -3.472 13.330 1.00 96.44 92 MET A O 1
ATOM 694 N N . ALA A 1 93 ? -0.822 -4.228 13.607 1.00 95.25 93 ALA A N 1
ATOM 695 C CA . ALA A 1 93 ? -0.692 -4.597 15.008 1.00 95.25 93 ALA A CA 1
ATOM 696 C C . ALA A 1 93 ? -0.074 -6.003 15.148 1.00 95.25 93 ALA A C 1
ATOM 698 O O . ALA A 1 93 ? 0.280 -6.659 14.164 1.00 95.25 93 ALA A O 1
ATOM 699 N N . ALA A 1 94 ? 0.025 -6.492 16.388 1.00 89.50 94 ALA A N 1
ATOM 700 C CA . ALA A 1 94 ? 0.295 -7.903 16.647 1.00 89.50 94 ALA A CA 1
ATOM 701 C C . ALA A 1 94 ? -0.663 -8.816 15.861 1.00 89.50 94 ALA A C 1
ATOM 703 O O . ALA A 1 94 ? -1.773 -8.418 15.500 1.00 89.50 94 ALA A O 1
ATOM 704 N N . ASP A 1 95 ? -0.202 -10.035 15.582 1.00 87.81 95 ASP A N 1
ATOM 705 C CA . ASP A 1 95 ? -0.920 -11.034 14.779 1.00 87.81 95 ASP A CA 1
ATOM 706 C C . ASP A 1 95 ? -1.180 -10.604 13.321 1.00 87.81 95 ASP A C 1
ATOM 708 O O . ASP A 1 95 ? -2.050 -11.154 12.646 1.00 87.81 95 ASP A O 1
ATOM 712 N N . ALA A 1 96 ? -0.405 -9.630 12.823 1.00 90.94 96 ALA A N 1
ATOM 713 C CA . ALA A 1 96 ? -0.526 -9.049 11.484 1.00 90.94 96 ALA A CA 1
ATOM 714 C C . ALA A 1 96 ? -1.925 -8.466 11.190 1.00 90.94 96 ALA A C 1
ATOM 716 O O . ALA A 1 96 ? -2.409 -8.482 10.053 1.00 90.94 96 ALA A O 1
ATOM 717 N N . GLU A 1 97 ? -2.602 -7.954 12.219 1.00 94.62 97 GLU A N 1
ATOM 718 C CA . GLU A 1 97 ? -3.906 -7.320 12.053 1.00 94.62 97 GLU A CA 1
ATOM 719 C C . GLU A 1 97 ? -3.762 -5.900 11.497 1.00 94.62 97 GLU A C 1
ATOM 721 O O . GLU A 1 97 ? -3.035 -5.075 12.043 1.00 94.62 97 GLU A O 1
ATOM 726 N N . LEU A 1 98 ? -4.479 -5.621 10.406 1.00 97.50 98 LEU A N 1
ATOM 727 C CA . LEU A 1 98 ? -4.476 -4.333 9.710 1.00 97.50 98 LEU A CA 1
ATOM 728 C C . LEU A 1 98 ? -5.011 -3.217 10.617 1.00 97.50 98 LEU A C 1
ATOM 730 O O . LEU A 1 98 ? -6.156 -3.298 11.073 1.00 97.50 98 LEU A O 1
ATOM 734 N N . ILE A 1 99 ? -4.217 -2.161 10.814 1.00 98.00 99 ILE A N 1
ATOM 735 C CA . ILE A 1 99 ? -4.589 -1.009 11.652 1.00 98.00 99 ILE A CA 1
ATOM 736 C C . ILE A 1 99 ? -4.444 0.351 10.968 1.00 98.00 99 ILE A C 1
ATOM 738 O O . ILE A 1 99 ? -5.044 1.323 11.428 1.00 98.00 99 ILE A O 1
ATOM 742 N N . LYS A 1 100 ? -3.713 0.451 9.860 1.00 98.44 100 LYS A N 1
ATOM 743 C CA . LYS A 1 100 ? -3.667 1.657 9.023 1.00 98.44 100 LYS A CA 1
ATOM 744 C C . LYS A 1 100 ? -3.412 1.259 7.579 1.00 98.44 100 LYS A C 1
ATOM 746 O O . LYS A 1 100 ? -2.773 0.243 7.332 1.00 98.44 100 LYS A O 1
ATOM 751 N N . LEU A 1 101 ? -3.940 2.043 6.651 1.00 98.44 101 LEU A N 1
ATOM 752 C CA . LEU A 1 101 ? -3.823 1.812 5.219 1.00 98.44 101 LEU A CA 1
ATOM 753 C C . LEU A 1 101 ? -3.546 3.136 4.510 1.00 98.44 101 LEU A C 1
ATOM 755 O O . LEU A 1 101 ? -4.327 4.083 4.657 1.00 98.44 101 LEU A O 1
ATOM 759 N N . SER A 1 102 ? -2.502 3.141 3.686 1.00 98.81 102 SER A N 1
ATOM 760 C CA . SER A 1 102 ? -2.228 4.172 2.691 1.00 98.81 102 SER A CA 1
ATOM 761 C C . SER A 1 102 ? -2.372 3.605 1.281 1.00 98.81 102 SER A C 1
ATOM 763 O O . SER A 1 102 ? -1.857 2.533 0.971 1.00 98.81 102 SER A O 1
ATOM 765 N N . LEU A 1 103 ? -3.072 4.339 0.419 1.00 98.81 103 LEU A N 1
ATOM 766 C CA . LEU A 1 103 ? -3.197 4.069 -1.008 1.00 98.81 103 LEU A CA 1
ATOM 767 C C . LEU A 1 103 ? -2.942 5.368 -1.768 1.00 98.81 103 LEU A C 1
ATOM 769 O O . LEU A 1 103 ? -3.610 6.374 -1.526 1.00 98.81 103 LEU A O 1
ATOM 773 N N . VAL A 1 104 ? -1.988 5.339 -2.688 1.00 98.75 104 VAL A N 1
ATOM 774 C CA . VAL A 1 104 ? -1.537 6.513 -3.439 1.00 98.75 104 VAL A CA 1
ATOM 775 C C . VAL A 1 104 ? -1.626 6.222 -4.932 1.00 98.75 104 VAL A C 1
ATOM 777 O O . VAL A 1 104 ? -1.259 5.135 -5.378 1.00 98.75 104 VAL A O 1
ATOM 780 N N . ASP A 1 105 ? -2.093 7.184 -5.721 1.00 98.06 105 ASP A N 1
ATOM 781 C CA . ASP A 1 105 ? -1.964 7.127 -7.173 1.00 98.06 105 ASP A CA 1
ATOM 782 C C . ASP A 1 105 ? -0.486 7.232 -7.561 1.00 98.06 105 ASP A C 1
ATOM 784 O O . ASP A 1 105 ? 0.201 8.208 -7.246 1.00 98.06 105 ASP A O 1
ATOM 788 N N . TYR A 1 106 ? 0.027 6.216 -8.249 1.00 98.06 106 TYR A N 1
ATOM 789 C CA . TYR A 1 106 ? 1.451 6.147 -8.551 1.00 98.06 106 TYR A CA 1
ATOM 790 C C . TYR A 1 106 ? 1.912 7.270 -9.491 1.00 98.06 106 TYR A C 1
ATOM 792 O O . TYR A 1 106 ? 3.004 7.806 -9.314 1.00 98.06 106 TYR A O 1
ATOM 800 N N . LEU A 1 107 ? 1.106 7.673 -10.474 1.00 95.75 107 LEU A N 1
ATOM 801 C CA . LEU A 1 107 ? 1.528 8.649 -11.480 1.00 95.75 107 LEU A CA 1
ATOM 802 C C . LEU A 1 107 ? 1.442 10.076 -10.930 1.00 95.75 107 LEU A C 1
ATOM 804 O O . LEU A 1 107 ? 2.401 10.853 -11.028 1.00 95.75 107 LEU A O 1
ATOM 808 N N . THR A 1 108 ? 0.328 10.410 -10.290 1.00 95.62 108 THR A N 1
ATOM 809 C CA . THR A 1 108 ? 0.043 11.771 -9.824 1.00 95.62 108 THR A CA 1
ATOM 810 C C . THR A 1 108 ? 0.633 12.040 -8.440 1.00 95.62 108 THR A C 1
ATOM 812 O O . THR A 1 108 ? 1.023 13.170 -8.150 1.00 95.62 108 THR A O 1
ATOM 815 N N . GLY A 1 109 ? 0.774 11.003 -7.606 1.00 96.25 109 GLY A N 1
ATOM 816 C CA . GLY A 1 109 ? 1.088 11.135 -6.180 1.00 96.25 109 GLY A CA 1
ATOM 817 C C . GLY A 1 109 ? -0.120 11.529 -5.323 1.00 96.25 109 GLY A C 1
ATOM 818 O O . GLY A 1 109 ? 0.050 11.892 -4.161 1.00 96.25 109 GLY A O 1
ATOM 819 N N . GLU A 1 110 ? -1.332 11.498 -5.881 1.00 97.31 110 GLU A N 1
ATOM 820 C CA . GLU A 1 110 ? -2.569 11.772 -5.153 1.00 97.31 110 GLU A CA 1
ATOM 821 C C . GLU A 1 110 ? -2.794 10.735 -4.049 1.00 97.31 110 GLU A C 1
ATOM 823 O O . GLU A 1 110 ? -2.732 9.528 -4.279 1.00 97.31 110 GLU A O 1
ATOM 828 N N . ILE A 1 111 ? -3.099 11.210 -2.844 1.00 98.44 111 ILE A N 1
ATOM 829 C CA . ILE A 1 111 ? -3.434 10.351 -1.709 1.00 98.44 111 ILE A CA 1
ATOM 830 C C . ILE A 1 111 ? -4.900 9.938 -1.846 1.00 98.44 111 ILE A C 1
ATOM 832 O O . ILE A 1 111 ? -5.798 10.744 -1.614 1.00 98.44 111 ILE A O 1
ATOM 836 N N . LEU A 1 112 ? -5.136 8.677 -2.201 1.00 98.31 112 LEU A N 1
ATOM 837 C CA . LEU A 1 112 ? -6.476 8.115 -2.388 1.00 98.31 112 LEU A CA 1
ATOM 838 C C . LEU A 1 112 ? -7.069 7.659 -1.052 1.00 98.31 112 LEU A C 1
ATOM 840 O O . LEU A 1 112 ? -8.248 7.869 -0.771 1.00 98.31 112 LEU A O 1
ATOM 844 N N . ILE A 1 113 ? -6.239 7.033 -0.212 1.00 98.56 113 ILE A N 1
ATOM 845 C CA . ILE A 1 113 ? -6.590 6.585 1.139 1.00 98.56 113 ILE A CA 1
ATOM 846 C C . ILE A 1 113 ? -5.388 6.843 2.049 1.00 98.56 113 ILE A C 1
ATOM 848 O O . ILE A 1 113 ? -4.260 6.535 1.688 1.00 98.56 113 ILE A O 1
ATOM 852 N N . ASN A 1 114 ? -5.628 7.388 3.237 1.00 98.50 114 ASN A N 1
ATOM 853 C CA . ASN A 1 114 ? -4.677 7.396 4.349 1.00 98.50 114 ASN A CA 1
ATOM 854 C C . ASN A 1 114 ? -5.490 7.409 5.645 1.00 98.50 114 ASN A C 1
ATOM 856 O O . ASN A 1 114 ? -5.846 8.472 6.156 1.00 98.50 114 ASN A O 1
ATOM 860 N N . GLN A 1 115 ? -5.909 6.230 6.102 1.00 98.31 115 GLN A N 1
ATOM 861 C CA . GLN A 1 115 ? -6.860 6.109 7.207 1.00 98.31 115 GLN A CA 1
ATOM 862 C C . GLN A 1 115 ? -6.496 4.975 8.160 1.00 98.31 115 GLN A C 1
ATOM 864 O O . GLN A 1 115 ? -5.985 3.927 7.762 1.00 98.31 115 GLN A O 1
ATOM 869 N N . LEU A 1 116 ? -6.831 5.180 9.434 1.00 98.62 116 LEU A N 1
ATOM 870 C CA . LEU A 1 116 ? -6.838 4.114 10.428 1.00 98.62 116 LEU A CA 1
ATOM 871 C C . LEU A 1 116 ? -7.916 3.084 10.090 1.00 98.62 116 LEU A C 1
ATOM 873 O O . LEU A 1 116 ? -9.002 3.424 9.611 1.00 98.62 116 LEU A O 1
ATOM 877 N N . VAL A 1 117 ? -7.633 1.831 10.418 1.00 98.50 117 VAL A N 1
ATOM 878 C CA . VAL A 1 117 ? -8.548 0.703 10.273 1.00 98.50 117 VAL A CA 1
ATOM 879 C C . VAL A 1 117 ? -8.799 0.125 11.656 1.00 98.50 117 VAL A C 1
ATOM 881 O O . VAL A 1 117 ? -7.886 -0.341 12.329 1.00 98.50 117 VAL A O 1
ATOM 884 N N . TRP A 1 118 ? -10.049 0.158 12.103 1.00 98.12 118 TRP A N 1
ATOM 885 C CA . TRP A 1 118 ? -10.458 -0.536 13.313 1.00 98.12 118 TRP A CA 1
ATOM 886 C C . TRP A 1 118 ? -10.614 -2.034 13.009 1.00 98.12 118 TRP A C 1
ATOM 888 O O . TRP A 1 118 ? -11.486 -2.389 12.211 1.00 98.12 118 TRP A O 1
ATOM 898 N N . PRO A 1 119 ? -9.818 -2.925 13.621 1.00 95.56 119 PRO A N 1
ATOM 899 C CA . PRO A 1 119 ? -9.862 -4.349 13.310 1.00 95.56 119 PRO A CA 1
ATOM 900 C C . PRO A 1 119 ? -11.110 -5.035 13.884 1.00 95.56 119 PRO A C 1
ATOM 902 O O . PRO A 1 119 ? -11.666 -4.635 14.910 1.00 95.56 119 PRO A O 1
ATOM 905 N N . ASP A 1 120 ? -11.536 -6.111 13.216 1.00 90.38 120 ASP A N 1
ATOM 906 C CA . ASP A 1 120 ? -12.695 -6.928 13.617 1.00 90.38 120 ASP A CA 1
ATOM 907 C C . ASP A 1 120 ? -12.399 -7.808 14.844 1.00 90.38 120 ASP A C 1
ATOM 909 O O . ASP A 1 120 ? -13.309 -8.299 15.513 1.00 90.38 120 ASP A O 1
ATOM 913 N N . VAL A 1 121 ? -11.114 -8.013 15.137 1.00 91.06 121 VAL A N 1
ATOM 914 C CA . VAL A 1 121 ? -10.622 -8.811 16.259 1.00 91.06 121 VAL A CA 1
ATOM 915 C C . VAL A 1 121 ? -10.008 -7.921 17.332 1.00 91.06 121 VAL A C 1
ATOM 917 O O . VAL A 1 121 ? -9.595 -6.786 17.087 1.00 91.06 121 VAL A O 1
ATOM 920 N N . LYS A 1 122 ? -9.947 -8.441 18.558 1.00 92.00 122 LYS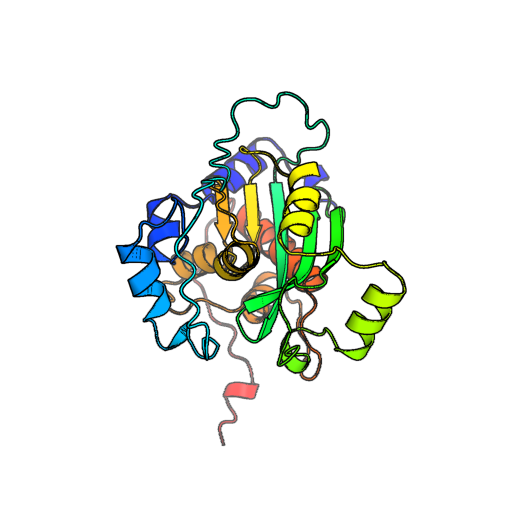 A N 1
ATOM 921 C CA . LYS A 1 122 ? -9.329 -7.730 19.674 1.00 92.00 122 LYS A CA 1
ATOM 922 C C . LYS A 1 122 ? -7.815 -7.658 19.470 1.00 92.00 122 LYS A C 1
ATOM 924 O O . LYS A 1 122 ? -7.150 -8.685 19.477 1.00 92.00 122 LYS A O 1
ATOM 929 N N . VAL A 1 123 ? -7.282 -6.441 19.393 1.00 92.31 123 VAL A N 1
ATOM 930 C CA . VAL A 1 123 ? -5.834 -6.202 19.363 1.00 92.31 123 VAL A CA 1
ATOM 931 C C . VAL A 1 123 ? -5.246 -6.364 20.759 1.00 92.31 123 VAL A C 1
ATOM 933 O O . VAL A 1 123 ? -5.688 -5.718 21.713 1.00 92.31 123 VAL A O 1
ATOM 936 N N . THR A 1 124 ? -4.240 -7.225 20.873 1.00 91.44 124 THR A N 1
ATOM 937 C CA . THR A 1 124 ? -3.470 -7.463 22.103 1.00 91.44 124 THR A CA 1
ATOM 938 C C . THR A 1 124 ? -2.340 -6.446 22.265 1.00 91.44 124 THR A C 1
ATOM 940 O O . THR A 1 124 ? -2.098 -5.966 23.371 1.00 91.44 124 THR A O 1
ATOM 943 N N . ASN A 1 125 ? -1.691 -6.070 21.162 1.00 93.56 125 ASN A N 1
ATOM 944 C CA . ASN A 1 125 ? -0.618 -5.084 21.118 1.00 93.56 125 ASN A CA 1
ATOM 945 C C . ASN A 1 125 ? -0.657 -4.309 19.789 1.00 93.56 125 ASN A C 1
ATOM 947 O O . ASN A 1 125 ? -0.620 -4.906 18.720 1.00 93.56 125 ASN A O 1
ATOM 951 N N . TRP A 1 126 ? -0.702 -2.976 19.861 1.00 93.31 126 TRP A N 1
ATOM 952 C CA . TRP A 1 126 ? -0.739 -2.081 18.693 1.00 93.31 126 TRP A CA 1
ATOM 953 C C . TRP A 1 126 ? 0.592 -1.983 17.943 1.00 93.31 126 TRP A C 1
ATOM 955 O O . TRP A 1 126 ? 0.628 -1.438 16.846 1.00 93.31 126 TRP A O 1
ATOM 965 N N . ASN A 1 127 ? 1.675 -2.487 18.541 1.00 92.00 127 ASN A N 1
ATOM 966 C CA . ASN A 1 127 ? 3.024 -2.438 17.990 1.00 92.00 127 ASN A CA 1
ATOM 967 C C . ASN A 1 127 ? 3.524 -1.008 17.697 1.00 92.00 127 ASN A C 1
ATOM 969 O O . ASN A 1 127 ? 4.332 -0.813 16.800 1.00 92.00 127 ASN A O 1
ATOM 973 N N . ALA A 1 128 ? 3.078 -0.012 18.472 1.00 92.88 128 ALA A N 1
ATOM 974 C CA . ALA A 1 128 ? 3.333 1.414 18.227 1.00 92.88 128 ALA A CA 1
ATOM 975 C C . ALA A 1 128 ? 4.805 1.810 17.954 1.00 92.88 128 ALA A C 1
ATOM 977 O O . ALA A 1 128 ? 5.011 2.705 17.136 1.00 92.88 128 ALA A O 1
ATOM 978 N N . PRO A 1 129 ? 5.834 1.181 18.572 1.00 91.38 129 PRO A N 1
ATOM 979 C CA . PRO A 1 129 ? 7.230 1.470 18.230 1.00 91.38 129 PRO A CA 1
ATOM 980 C C . PRO A 1 129 ? 7.593 1.177 16.771 1.00 91.38 129 PRO A C 1
ATOM 982 O O . PRO A 1 129 ? 8.504 1.810 16.253 1.00 91.38 129 PRO A O 1
ATOM 985 N N . HIS A 1 130 ? 6.889 0.242 16.129 1.00 89.69 130 HIS A N 1
ATOM 986 C CA . HIS A 1 130 ? 7.055 -0.082 14.715 1.00 89.69 130 HIS A CA 1
ATOM 987 C C . HIS A 1 130 ? 5.931 0.514 13.870 1.00 89.69 130 HIS A C 1
ATOM 989 O O . HIS A 1 130 ? 6.230 1.093 12.847 1.00 89.69 130 HIS A O 1
ATOM 995 N N . SER A 1 131 ? 4.670 0.435 14.305 1.00 91.06 131 SER A N 1
ATOM 996 C CA . SER A 1 131 ? 3.506 0.812 13.490 1.00 91.06 131 SER A CA 1
ATOM 997 C C . SER A 1 131 ? 3.161 2.301 13.493 1.00 91.06 131 SER A C 1
ATOM 999 O O . SER A 1 131 ? 2.268 2.740 12.776 1.00 91.06 131 SER A O 1
ATOM 1001 N N . GLY A 1 132 ? 3.729 3.068 14.428 1.00 94.00 132 GLY A N 1
ATOM 1002 C CA . GLY A 1 132 ? 3.393 4.481 14.631 1.00 94.00 132 GLY A CA 1
ATOM 1003 C C . GLY A 1 132 ? 1.989 4.745 15.193 1.00 94.00 132 GLY A C 1
ATOM 1004 O O . GLY A 1 132 ? 1.716 5.862 15.627 1.00 94.00 132 GLY A O 1
ATOM 1005 N N . VAL A 1 133 ? 1.114 3.736 15.264 1.00 95.75 133 VAL A N 1
ATOM 1006 C CA . VAL A 1 133 ? -0.280 3.869 15.707 1.00 95.75 133 VAL A CA 1
ATOM 1007 C C . VAL A 1 133 ? -0.412 3.520 17.184 1.00 95.75 133 VAL A C 1
ATOM 1009 O O . VAL A 1 133 ? -0.149 2.398 17.625 1.00 95.75 133 VAL A O 1
ATOM 1012 N N . THR A 1 134 ? -0.890 4.478 17.980 1.00 95.56 134 THR A N 1
ATOM 1013 C CA . THR A 1 134 ? -1.133 4.243 19.410 1.00 95.56 134 THR A CA 1
ATOM 1014 C C . THR A 1 134 ? -2.558 3.765 19.674 1.00 95.56 134 THR A C 1
ATOM 1016 O O . THR A 1 134 ? -3.515 4.179 19.018 1.00 95.56 134 THR A O 1
ATOM 1019 N N . GLY A 1 135 ? -2.743 2.968 20.731 1.00 95.81 135 GLY A N 1
ATOM 1020 C CA . GLY A 1 135 ? -4.087 2.573 21.161 1.00 95.81 135 GLY A CA 1
ATOM 1021 C C . GLY A 1 135 ? -4.981 3.778 21.469 1.00 95.81 135 GLY A C 1
ATOM 1022 O O . GLY A 1 135 ? -6.146 3.793 21.086 1.00 95.81 135 GLY A O 1
ATOM 1023 N N . LYS A 1 136 ? -4.436 4.826 22.105 1.00 96.75 136 LYS A N 1
ATOM 1024 C CA . LYS A 1 136 ? -5.174 6.061 22.422 1.00 96.75 136 LYS A CA 1
ATOM 1025 C C . LYS A 1 136 ? -5.743 6.724 21.165 1.00 96.75 136 LYS A C 1
ATOM 1027 O O . LYS A 1 136 ? -6.910 7.112 21.161 1.00 96.75 136 LYS A O 1
ATOM 1032 N N . GLU A 1 137 ? -4.927 6.847 20.125 1.00 96.25 137 GLU A N 1
ATOM 1033 C CA . GLU A 1 137 ? -5.331 7.390 18.829 1.00 96.25 137 GLU A CA 1
ATOM 1034 C C . GLU A 1 137 ? -6.416 6.528 18.178 1.00 96.25 137 GLU A C 1
ATOM 1036 O O . GLU A 1 137 ? -7.471 7.045 17.812 1.00 96.25 137 GLU A O 1
ATOM 1041 N N . MET A 1 138 ? -6.218 5.209 18.135 1.00 97.75 138 MET A N 1
ATOM 1042 C CA . MET A 1 138 ? -7.185 4.287 17.542 1.00 97.75 138 MET A CA 1
ATOM 1043 C C . MET A 1 138 ? -8.541 4.303 18.270 1.00 97.75 138 MET A C 1
ATOM 1045 O O . MET A 1 138 ? -9.596 4.364 17.636 1.00 97.75 138 MET A O 1
ATOM 1049 N N . TYR A 1 139 ? -8.552 4.299 19.608 1.00 97.69 139 TYR A N 1
ATOM 1050 C CA . TYR A 1 139 ? -9.794 4.394 20.386 1.00 97.69 139 TYR A CA 1
ATOM 1051 C C . TYR A 1 139 ? -10.506 5.733 20.181 1.00 97.69 139 TYR A C 1
ATOM 1053 O O . TYR A 1 139 ? -11.739 5.762 20.128 1.00 97.69 139 TYR A O 1
ATOM 1061 N N . LYS A 1 140 ? -9.752 6.831 20.044 1.00 98.19 140 LYS A N 1
ATOM 1062 C CA . LYS A 1 140 ? -10.311 8.141 19.701 1.00 98.19 140 LYS A CA 1
ATOM 1063 C C . LYS A 1 140 ? -10.972 8.096 18.320 1.00 98.19 140 LYS A C 1
ATOM 1065 O O . LYS A 1 140 ? -12.153 8.419 18.223 1.00 98.19 140 LYS A O 1
ATOM 1070 N N . ALA A 1 141 ? -10.263 7.607 17.302 1.00 97.88 141 ALA A N 1
ATOM 1071 C CA . ALA A 1 141 ? -10.785 7.501 15.940 1.00 97.88 141 ALA A CA 1
ATOM 1072 C C . ALA A 1 141 ? -12.039 6.618 15.862 1.00 97.88 141 ALA A C 1
ATOM 1074 O O . ALA A 1 141 ? -13.031 6.982 15.231 1.00 97.88 141 ALA A O 1
ATOM 1075 N N . ARG A 1 142 ? -12.057 5.498 16.598 1.00 97.62 142 ARG A N 1
ATOM 1076 C CA . ARG A 1 142 ? -13.242 4.639 16.723 1.00 97.62 142 ARG A CA 1
ATOM 1077 C C . ARG A 1 142 ? -14.427 5.381 17.341 1.00 97.62 142 ARG A C 1
ATOM 1079 O O . ARG A 1 142 ? -15.542 5.273 16.834 1.00 97.62 142 ARG A O 1
ATOM 1086 N N . LYS A 1 143 ? -14.208 6.104 18.446 1.00 98.06 143 LYS A N 1
ATOM 1087 C CA . LYS A 1 143 ? -15.258 6.868 19.141 1.00 98.06 143 LYS A CA 1
ATOM 1088 C C . LYS A 1 143 ? -15.839 7.961 18.239 1.00 98.06 143 LYS A C 1
ATOM 1090 O O . LYS A 1 143 ? -17.050 8.159 18.235 1.00 98.06 143 LYS A O 1
ATOM 1095 N N . GLU A 1 144 ? -14.980 8.636 17.483 1.00 98.12 144 GLU A N 1
ATOM 1096 C CA . GLU A 1 144 ? -15.334 9.724 16.562 1.00 98.12 144 GLU A CA 1
ATOM 1097 C C . GLU A 1 144 ? -15.830 9.220 15.195 1.00 98.12 144 GLU A C 1
ATOM 1099 O O . GLU A 1 144 ? -16.338 10.011 14.406 1.00 98.12 144 GLU A O 1
ATOM 1104 N N . LYS A 1 145 ? -15.745 7.906 14.931 1.00 97.25 145 LYS A N 1
ATOM 1105 C CA . LYS A 1 145 ? -16.083 7.258 13.651 1.00 97.25 145 LYS A CA 1
ATOM 1106 C C . LYS A 1 145 ? -15.290 7.816 12.459 1.00 97.25 145 LYS A C 1
ATOM 1108 O O . LYS A 1 145 ? -15.823 7.936 11.361 1.00 97.25 145 LYS A O 1
ATOM 1113 N N . THR A 1 146 ? -14.015 8.126 12.679 1.00 97.62 146 THR A N 1
ATOM 1114 C CA . THR A 1 146 ? -13.082 8.651 11.665 1.00 97.62 146 THR A CA 1
ATOM 1115 C C . THR A 1 146 ? -12.127 7.589 11.111 1.00 97.62 146 THR A C 1
ATOM 1117 O O . THR A 1 146 ? -11.190 7.915 10.390 1.00 97.62 146 THR A O 1
ATOM 1120 N N . CYS A 1 147 ? -12.350 6.314 11.440 1.00 98.19 147 CYS A N 1
ATOM 1121 C CA . CYS A 1 147 ? -11.606 5.174 10.912 1.00 98.19 147 CYS A CA 1
ATOM 1122 C C . CYS A 1 147 ? -12.495 4.254 10.066 1.00 98.19 147 CYS A C 1
ATOM 1124 O O . CYS A 1 147 ? -13.725 4.254 10.175 1.00 98.19 147 CYS A O 1
ATOM 1126 N N . ILE A 1 148 ? -11.855 3.424 9.248 1.00 98.50 148 ILE A N 1
ATOM 1127 C CA . ILE A 1 148 ? -12.510 2.356 8.498 1.00 98.50 148 ILE A CA 1
ATOM 1128 C C . ILE A 1 148 ? -12.811 1.197 9.452 1.00 98.50 148 ILE A C 1
ATOM 1130 O O . ILE A 1 148 ? -11.928 0.727 10.161 1.00 98.50 148 ILE A O 1
ATOM 1134 N N . PHE A 1 149 ? -14.045 0.695 9.461 1.00 98.00 149 PHE A N 1
ATOM 1135 C CA . PHE A 1 149 ? -14.445 -0.399 10.350 1.00 98.00 149 PHE A CA 1
ATOM 1136 C C . PHE A 1 149 ? -14.293 -1.761 9.667 1.00 98.00 149 PHE A C 1
ATOM 1138 O O . PHE A 1 149 ? -15.140 -2.170 8.872 1.00 98.00 149 PHE A O 1
ATOM 1145 N N . GLY A 1 150 ? -13.224 -2.469 10.019 1.00 96.06 150 GLY A N 1
ATOM 1146 C CA . GLY A 1 150 ? -12.969 -3.843 9.615 1.00 96.06 150 GLY A CA 1
ATOM 1147 C C . GLY A 1 150 ? -12.204 -3.979 8.301 1.00 96.06 150 GLY A C 1
ATOM 1148 O O . GLY A 1 150 ? -12.274 -3.150 7.387 1.00 96.06 150 GLY A O 1
ATOM 1149 N N . ARG A 1 151 ? -11.504 -5.108 8.170 1.00 96.44 151 ARG A N 1
ATOM 1150 C CA . ARG A 1 151 ? -10.662 -5.433 7.004 1.00 96.44 151 ARG A CA 1
ATOM 1151 C C . ARG A 1 151 ? -11.479 -5.518 5.715 1.00 96.44 151 ARG A C 1
ATOM 1153 O O . ARG A 1 151 ? -11.014 -5.144 4.642 1.00 96.44 151 ARG A O 1
ATOM 1160 N N . LYS A 1 152 ? -12.715 -6.023 5.809 1.00 96.44 152 LYS A N 1
ATOM 1161 C CA . LYS A 1 152 ? -13.629 -6.092 4.661 1.00 96.44 152 LYS A CA 1
ATOM 1162 C C . LYS A 1 152 ? -13.913 -4.695 4.112 1.00 96.44 152 LYS A C 1
ATOM 1164 O O . LYS A 1 152 ? -13.829 -4.513 2.902 1.00 96.44 152 LYS A O 1
ATOM 1169 N N . LYS A 1 153 ? -14.204 -3.728 4.989 1.00 98.12 153 LYS A N 1
ATOM 1170 C CA . LYS A 1 153 ? -14.502 -2.363 4.564 1.00 98.12 153 LYS A CA 1
ATOM 1171 C C . LYS A 1 153 ? -13.271 -1.680 3.981 1.00 98.12 153 LYS A C 1
ATOM 1173 O O . LYS A 1 153 ? -13.402 -1.012 2.967 1.00 98.12 153 LYS A O 1
ATOM 1178 N N . ALA A 1 154 ? -12.085 -1.932 4.537 1.00 98.38 154 ALA A N 1
ATOM 1179 C CA . ALA A 1 154 ? -10.831 -1.443 3.961 1.00 98.38 154 ALA A CA 1
ATOM 1180 C C . ALA A 1 154 ? -10.660 -1.883 2.499 1.00 98.38 154 ALA A C 1
ATOM 1182 O O . ALA A 1 154 ? -10.394 -1.047 1.643 1.00 98.38 154 ALA A O 1
ATOM 1183 N N . ARG A 1 155 ? -10.922 -3.158 2.175 1.00 98.19 155 ARG A N 1
ATOM 1184 C CA . ARG A 1 155 ? -10.907 -3.619 0.775 1.00 98.19 155 ARG A CA 1
ATOM 1185 C C . ARG A 1 155 ? -11.956 -2.933 -0.099 1.00 98.19 155 ARG A C 1
ATOM 1187 O O . ARG A 1 155 ? -11.644 -2.573 -1.224 1.00 98.19 155 ARG A O 1
ATOM 1194 N N . GLU A 1 156 ? -13.177 -2.741 0.403 1.00 97.50 156 GLU A N 1
ATOM 1195 C CA . GLU A 1 156 ? -14.222 -2.019 -0.340 1.00 97.50 156 GLU A CA 1
ATOM 1196 C C . GLU A 1 156 ? -13.806 -0.579 -0.667 1.00 97.50 156 GLU A C 1
ATOM 1198 O O . GLU A 1 156 ? -14.116 -0.097 -1.751 1.00 97.50 156 GLU A O 1
ATOM 1203 N N . GLU A 1 157 ? -13.094 0.098 0.238 1.00 98.06 157 GLU A N 1
ATOM 1204 C CA . GLU A 1 157 ? -12.543 1.432 -0.017 1.00 98.06 157 GLU A CA 1
ATOM 1205 C C . GLU A 1 157 ? -11.421 1.394 -1.065 1.00 98.06 157 GLU A C 1
ATOM 1207 O O . GLU A 1 157 ? -11.423 2.219 -1.974 1.00 98.06 157 GLU A O 1
ATOM 1212 N N . ILE A 1 158 ? -10.522 0.402 -1.008 1.00 98.25 158 ILE A N 1
ATOM 1213 C CA . ILE A 1 158 ? -9.468 0.206 -2.023 1.00 98.25 158 ILE A CA 1
ATOM 1214 C C . ILE A 1 158 ? -10.077 -0.032 -3.410 1.00 98.25 158 ILE A C 1
ATOM 1216 O O . ILE A 1 158 ? -9.646 0.569 -4.394 1.00 98.25 158 ILE A O 1
ATOM 1220 N N . TRP A 1 159 ? -11.093 -0.891 -3.510 1.00 96.69 159 TRP A N 1
ATOM 1221 C CA . TRP A 1 159 ? -11.688 -1.285 -4.791 1.00 96.69 159 TRP A CA 1
ATOM 1222 C C . TRP A 1 159 ? -12.413 -0.153 -5.517 1.00 96.69 159 TRP A C 1
ATOM 1224 O O . TRP A 1 159 ? -12.634 -0.278 -6.715 1.00 96.69 159 TRP A O 1
ATOM 1234 N N . LYS A 1 160 ? -12.697 0.977 -4.854 1.00 96.81 160 LYS A N 1
ATOM 1235 C CA . LYS A 1 160 ? -13.154 2.201 -5.536 1.00 96.81 160 LYS A CA 1
ATOM 1236 C C . LYS A 1 160 ? -12.136 2.706 -6.563 1.00 96.81 160 LYS A C 1
ATOM 1238 O O . LYS A 1 160 ? -12.533 3.265 -7.578 1.00 96.81 160 L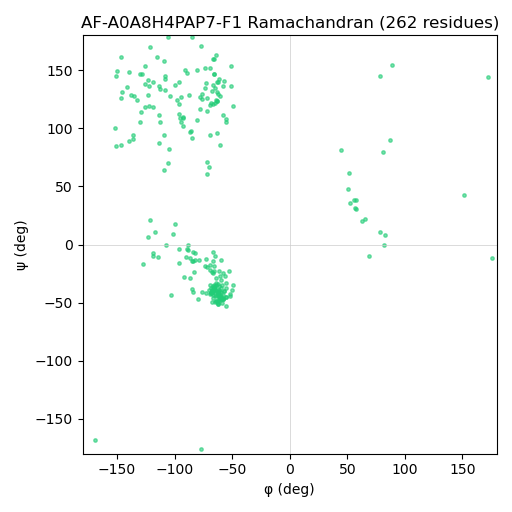YS A O 1
ATOM 1243 N N . PHE A 1 161 ? -10.848 2.469 -6.309 1.00 97.62 161 PHE A N 1
ATOM 1244 C CA . PHE A 1 161 ? -9.729 2.943 -7.126 1.00 97.62 161 PHE A CA 1
ATOM 1245 C C . PHE A 1 161 ? -8.943 1.816 -7.804 1.00 97.62 161 PHE A C 1
ATOM 1247 O O . PHE A 1 161 ? -8.091 2.085 -8.648 1.00 97.62 161 PHE A O 1
ATOM 1254 N N . VAL A 1 162 ? -9.193 0.557 -7.434 1.00 97.06 162 VAL A N 1
ATOM 1255 C CA . VAL A 1 162 ? -8.420 -0.595 -7.911 1.00 97.06 162 VAL A CA 1
ATOM 1256 C C . VAL A 1 162 ? -9.323 -1.604 -8.603 1.00 97.06 162 VAL A C 1
ATOM 1258 O O . VAL A 1 162 ? -10.200 -2.202 -7.981 1.00 97.06 162 VAL A O 1
ATOM 1261 N N . GLY A 1 163 ? -9.044 -1.845 -9.884 1.00 95.19 163 GLY A N 1
ATOM 1262 C CA . GLY A 1 163 ? -9.668 -2.898 -10.678 1.00 95.19 163 GLY A CA 1
ATOM 1263 C C . GLY A 1 163 ? -8.738 -4.094 -10.931 1.00 95.19 163 GLY A C 1
ATOM 1264 O O . GLY A 1 163 ? -7.559 -4.068 -10.580 1.00 95.19 163 GLY A O 1
ATOM 1265 N N . PRO A 1 164 ? -9.219 -5.143 -11.625 1.00 92.69 164 PRO A N 1
ATOM 1266 C CA . PRO A 1 164 ? -8.433 -6.357 -11.898 1.00 92.69 164 PRO A CA 1
ATOM 1267 C C . PRO A 1 164 ? -7.162 -6.127 -12.732 1.00 92.69 164 PRO A C 1
ATOM 1269 O O . PRO A 1 164 ? -6.245 -6.946 -12.710 1.00 92.69 164 PRO A O 1
ATOM 1272 N N . LYS A 1 165 ? -7.125 -5.032 -13.503 1.00 94.50 165 LYS A N 1
ATOM 1273 C CA . LYS A 1 165 ? -5.999 -4.661 -14.374 1.00 94.50 165 LYS A CA 1
ATOM 1274 C C . LYS A 1 165 ? -5.037 -3.657 -13.733 1.00 94.50 165 LYS A C 1
ATOM 1276 O O . LYS A 1 165 ? -3.918 -3.526 -14.230 1.00 94.50 165 LYS A O 1
ATOM 1281 N N . THR A 1 166 ? -5.450 -2.986 -12.657 1.00 97.19 166 THR A N 1
ATOM 1282 C CA . THR A 1 166 ? -4.612 -2.033 -11.922 1.00 97.19 166 THR A CA 1
ATOM 1283 C C . THR A 1 166 ? -3.354 -2.737 -11.426 1.00 97.19 166 THR A C 1
ATOM 1285 O O . THR A 1 166 ? -3.424 -3.869 -10.953 1.00 97.19 166 THR A O 1
ATOM 1288 N N . ILE A 1 167 ? -2.193 -2.104 -11.547 1.00 98.50 167 ILE A N 1
ATOM 1289 C CA . ILE A 1 167 ? -0.942 -2.614 -10.981 1.00 98.50 167 ILE A CA 1
ATOM 1290 C C . ILE A 1 167 ? -0.831 -2.117 -9.537 1.00 98.50 167 ILE A C 1
ATOM 1292 O O . ILE A 1 167 ? -0.967 -0.922 -9.287 1.00 98.50 167 ILE A O 1
ATOM 1296 N N . ILE A 1 168 ? -0.576 -3.025 -8.595 1.00 98.69 168 ILE A N 1
ATOM 1297 C CA . ILE A 1 168 ? -0.256 -2.674 -7.208 1.00 98.69 168 ILE A CA 1
ATOM 1298 C C . ILE A 1 168 ? 1.256 -2.622 -7.060 1.00 98.69 168 ILE A C 1
ATOM 1300 O O . ILE A 1 168 ? 1.947 -3.582 -7.386 1.00 98.69 168 ILE A O 1
ATOM 1304 N N . VAL A 1 169 ? 1.753 -1.514 -6.540 1.00 98.81 169 VAL A N 1
ATOM 1305 C CA . VAL A 1 169 ? 3.151 -1.313 -6.183 1.00 98.81 169 VAL A CA 1
ATOM 1306 C C . VAL A 1 169 ? 3.270 -1.297 -4.662 1.00 98.81 169 VAL A C 1
ATOM 1308 O O . VAL A 1 169 ? 2.422 -0.722 -3.985 1.00 98.81 169 VAL A O 1
ATOM 1311 N N . GLY A 1 170 ? 4.339 -1.869 -4.127 1.00 98.56 170 GLY A N 1
ATOM 1312 C CA . GLY A 1 170 ? 4.719 -1.679 -2.730 1.00 98.56 170 GLY A CA 1
ATOM 1313 C C . GLY A 1 170 ? 6.122 -2.231 -2.449 1.00 98.56 170 GLY A C 1
ATOM 1314 O O . GLY A 1 170 ? 6.883 -2.530 -3.378 1.00 98.56 170 GLY A O 1
ATOM 1315 N N . HIS A 1 171 ? 6.489 -2.335 -1.174 1.00 98.19 171 HIS A N 1
ATOM 1316 C CA . HIS A 1 171 ? 7.765 -2.897 -0.734 1.00 98.19 171 HIS A CA 1
ATOM 1317 C C . HIS A 1 171 ? 7.514 -4.020 0.278 1.00 98.19 171 HIS A C 1
ATOM 1319 O O . HIS A 1 171 ? 6.927 -3.770 1.322 1.00 98.19 171 HIS A O 1
ATOM 1325 N N . ALA A 1 172 ? 7.924 -5.256 -0.030 1.00 96.25 172 ALA A N 1
ATOM 1326 C CA . ALA A 1 172 ? 7.540 -6.449 0.738 1.00 96.25 172 ALA A CA 1
ATOM 1327 C C . ALA A 1 172 ? 6.005 -6.628 0.850 1.00 96.25 172 ALA A C 1
ATOM 1329 O O . ALA A 1 172 ? 5.468 -7.074 1.870 1.00 96.25 172 ALA A O 1
ATOM 1330 N N . THR A 1 173 ? 5.297 -6.322 -0.242 1.00 97.00 173 THR A N 1
ATOM 1331 C CA . THR A 1 173 ? 3.833 -6.125 -0.317 1.00 97.00 173 THR A CA 1
ATOM 1332 C C . THR A 1 173 ? 3.006 -7.374 -0.026 1.00 97.00 173 THR A C 1
ATOM 1334 O O . THR A 1 173 ? 1.787 -7.316 0.155 1.00 97.00 173 THR A O 1
ATOM 1337 N N . ASN A 1 174 ? 3.651 -8.537 0.059 1.00 95.81 174 ASN A N 1
ATOM 1338 C CA . ASN A 1 174 ? 3.003 -9.759 0.512 1.00 95.81 174 ASN A CA 1
ATOM 1339 C C . ASN A 1 174 ? 2.429 -9.591 1.927 1.00 95.81 174 ASN A C 1
ATOM 1341 O O . ASN A 1 174 ? 1.370 -10.147 2.227 1.00 95.81 174 ASN A O 1
ATOM 1345 N N . ASN A 1 175 ? 3.104 -8.813 2.779 1.00 95.25 175 ASN A N 1
ATOM 1346 C CA . ASN A 1 175 ? 2.654 -8.527 4.138 1.00 95.25 175 ASN A CA 1
ATOM 1347 C C . ASN A 1 175 ? 1.330 -7.752 4.123 1.00 95.25 175 ASN A C 1
ATOM 1349 O O . ASN A 1 175 ? 0.366 -8.183 4.759 1.00 95.25 175 ASN A O 1
ATOM 1353 N N . ASP A 1 176 ? 1.241 -6.692 3.319 1.00 98.06 176 ASP A N 1
ATOM 1354 C CA . ASP A 1 176 ? 0.043 -5.863 3.154 1.00 98.06 176 ASP A CA 1
ATOM 1355 C C . ASP A 1 176 ? -1.128 -6.658 2.582 1.00 98.06 176 ASP A C 1
ATOM 1357 O O . ASP A 1 176 ? -2.230 -6.671 3.137 1.00 98.06 176 ASP A O 1
ATOM 1361 N N . LEU A 1 177 ? -0.896 -7.385 1.485 1.00 97.31 177 LEU A N 1
ATOM 1362 C CA . LEU A 1 177 ? -1.938 -8.180 0.834 1.00 97.31 177 LEU A CA 1
ATOM 1363 C C . LEU A 1 177 ? -2.415 -9.332 1.728 1.00 97.31 177 LEU A C 1
ATOM 1365 O O . LEU A 1 177 ? -3.613 -9.639 1.761 1.00 97.31 177 LEU A O 1
ATOM 1369 N N . SER A 1 178 ? -1.515 -9.928 2.513 1.00 95.56 178 SER A N 1
ATOM 1370 C CA . SER A 1 178 ? -1.867 -10.930 3.524 1.00 95.56 178 SER A CA 1
ATOM 1371 C C . SER A 1 178 ? -2.694 -10.319 4.657 1.00 95.56 178 SER A C 1
ATOM 1373 O O . SER A 1 178 ? -3.746 -10.871 5.002 1.00 95.56 178 SER A O 1
ATOM 1375 N N . ALA A 1 179 ? -2.293 -9.155 5.178 1.00 95.12 179 ALA A N 1
ATOM 1376 C CA . ALA A 1 179 ? -3.032 -8.415 6.199 1.00 95.12 179 ALA A CA 1
ATOM 1377 C C . ALA A 1 179 ? -4.415 -7.979 5.695 1.00 95.12 179 ALA A C 1
ATOM 1379 O O . ALA A 1 179 ? -5.386 -8.026 6.447 1.00 95.12 179 ALA A O 1
ATOM 1380 N N . LEU A 1 180 ? -4.555 -7.653 4.409 1.00 96.25 180 LEU A N 1
ATOM 1381 C CA . LEU A 1 180 ? -5.830 -7.357 3.750 1.00 96.25 180 LEU A CA 1
ATOM 1382 C C . LEU A 1 180 ? -6.635 -8.611 3.389 1.00 96.25 180 LEU A C 1
ATOM 1384 O O . LEU A 1 180 ? -7.834 -8.500 3.112 1.00 96.25 180 LEU A O 1
ATOM 1388 N N . ARG A 1 181 ? -6.030 -9.805 3.432 1.00 94.44 181 ARG A N 1
ATOM 1389 C CA . ARG A 1 181 ? -6.582 -11.066 2.902 1.00 94.44 181 ARG A CA 1
ATOM 1390 C C . ARG A 1 181 ? -7.065 -10.896 1.462 1.00 94.44 181 ARG A C 1
ATOM 1392 O O . ARG A 1 181 ? -8.200 -11.248 1.129 1.00 94.44 181 ARG A O 1
ATOM 1399 N N . TRP A 1 182 ? -6.220 -10.293 0.638 1.00 94.88 182 TRP A N 1
ATOM 1400 C CA . TRP A 1 182 ? -6.537 -9.917 -0.729 1.00 94.88 182 TRP A CA 1
ATOM 1401 C C . TRP A 1 182 ? -5.546 -10.551 -1.699 1.00 94.88 182 TRP A C 1
ATOM 1403 O O . TRP A 1 182 ? -4.338 -10.446 -1.533 1.00 94.88 182 TRP A O 1
ATOM 1413 N N . ILE A 1 183 ? -6.081 -11.224 -2.714 1.00 95.56 183 ILE A N 1
ATOM 1414 C CA . ILE A 1 183 ? -5.302 -11.773 -3.819 1.00 95.56 183 ILE A CA 1
ATOM 1415 C C . ILE A 1 183 ? -5.394 -10.795 -4.983 1.00 95.56 183 ILE A C 1
ATOM 1417 O O . ILE A 1 183 ? -6.498 -10.498 -5.447 1.00 95.56 183 ILE A O 1
ATOM 1421 N N . HIS A 1 184 ? -4.243 -10.343 -5.473 1.00 95.44 184 HIS A N 1
ATOM 1422 C CA . HIS A 1 184 ? -4.155 -9.494 -6.652 1.00 95.44 184 HIS A CA 1
ATOM 1423 C C . HIS A 1 184 ? -3.037 -9.980 -7.585 1.00 95.44 184 HIS A C 1
ATOM 1425 O O . HIS A 1 184 ? -1.917 -10.181 -7.120 1.00 95.44 184 HIS A O 1
ATOM 1431 N N . PRO A 1 185 ? -3.304 -10.204 -8.886 1.00 91.88 185 PRO A N 1
ATOM 1432 C CA . PRO A 1 185 ? -2.348 -10.864 -9.777 1.00 91.88 185 PRO A CA 1
ATOM 1433 C C . PRO A 1 185 ? -1.295 -9.930 -10.390 1.00 91.88 185 PRO A C 1
ATOM 1435 O O . PRO A 1 185 ? -0.339 -10.419 -10.984 1.00 91.88 185 PRO A O 1
ATOM 1438 N N . ARG A 1 186 ? -1.474 -8.604 -10.316 1.00 97.31 186 ARG A N 1
ATOM 1439 C CA . ARG A 1 186 ? -0.582 -7.619 -10.951 1.00 97.31 186 ARG A CA 1
ATOM 1440 C C . ARG A 1 186 ? 0.141 -6.805 -9.887 1.00 97.31 186 ARG A C 1
ATOM 1442 O O . ARG A 1 186 ? -0.350 -5.752 -9.488 1.00 97.31 186 ARG A O 1
ATOM 1449 N N . VAL A 1 187 ? 1.282 -7.312 -9.428 1.00 98.50 187 VAL A N 1
ATOM 1450 C CA . VAL A 1 187 ? 2.067 -6.711 -8.341 1.00 98.50 187 VAL A CA 1
ATOM 1451 C C . VAL A 1 187 ? 3.484 -6.385 -8.812 1.00 98.50 187 VAL A C 1
ATOM 1453 O O . VAL A 1 187 ? 4.124 -7.204 -9.470 1.00 98.50 187 VAL A O 1
ATOM 1456 N N . ILE A 1 188 ? 3.967 -5.199 -8.446 1.00 98.44 188 ILE A N 1
ATOM 1457 C CA . ILE A 1 188 ? 5.379 -4.817 -8.464 1.00 98.44 188 ILE A CA 1
ATOM 1458 C C . ILE A 1 188 ? 5.811 -4.641 -7.008 1.00 98.44 188 ILE A C 1
ATOM 1460 O O . ILE A 1 188 ? 5.467 -3.664 -6.350 1.00 98.44 188 ILE A O 1
ATOM 1464 N N . ASP A 1 189 ? 6.573 -5.601 -6.512 1.00 98.19 189 ASP A N 1
ATOM 1465 C CA . ASP A 1 189 ? 7.218 -5.533 -5.204 1.00 98.19 189 ASP A CA 1
ATOM 1466 C C . ASP A 1 189 ? 8.653 -5.035 -5.383 1.00 98.19 189 ASP A C 1
ATOM 1468 O O . ASP A 1 189 ? 9.482 -5.727 -5.983 1.00 98.19 189 ASP A O 1
ATOM 1472 N N . THR A 1 190 ? 8.934 -3.830 -4.896 1.00 97.25 190 THR A N 1
ATOM 1473 C CA . THR A 1 190 ? 10.241 -3.177 -5.053 1.00 97.25 190 THR A CA 1
ATOM 1474 C C . THR A 1 190 ? 11.363 -3.896 -4.308 1.00 97.25 190 THR A C 1
ATOM 1476 O O . THR A 1 190 ? 12.510 -3.802 -4.741 1.00 97.25 190 THR A O 1
ATOM 1479 N N . GLN A 1 191 ? 11.058 -4.661 -3.252 1.00 95.38 191 GLN A N 1
ATOM 1480 C CA . GLN A 1 191 ? 12.057 -5.489 -2.576 1.00 95.38 191 GLN A CA 1
ATOM 1481 C C . GLN A 1 191 ? 12.533 -6.618 -3.494 1.00 95.38 191 GLN A C 1
ATOM 1483 O O . GLN A 1 191 ? 13.731 -6.840 -3.629 1.00 95.38 191 GLN A O 1
ATOM 1488 N N . ILE A 1 192 ? 11.601 -7.275 -4.193 1.00 93.94 192 ILE A N 1
ATOM 1489 C CA . ILE A 1 192 ? 11.918 -8.327 -5.169 1.00 93.94 192 ILE A CA 1
ATOM 1490 C C . ILE A 1 192 ? 12.676 -7.743 -6.370 1.00 93.94 192 ILE A C 1
ATOM 1492 O O . ILE A 1 192 ? 13.605 -8.374 -6.873 1.00 93.94 192 ILE A O 1
ATOM 1496 N N . VAL A 1 193 ? 12.294 -6.548 -6.842 1.00 92.69 193 VAL A N 1
ATOM 1497 C CA . VAL A 1 193 ? 12.998 -5.873 -7.949 1.00 92.69 193 VAL A CA 1
ATOM 1498 C C . VAL A 1 193 ? 14.475 -5.657 -7.606 1.00 92.69 193 VAL A C 1
ATOM 1500 O O . VAL A 1 193 ? 15.329 -5.989 -8.424 1.00 92.69 193 VAL A O 1
ATOM 1503 N N . GLU A 1 194 ? 14.780 -5.156 -6.407 1.00 89.50 194 GLU A N 1
ATOM 1504 C CA . GLU A 1 194 ? 16.164 -4.873 -5.997 1.00 89.50 194 GLU A CA 1
ATOM 1505 C C . GLU A 1 194 ? 16.939 -6.138 -5.618 1.00 89.50 194 GLU A C 1
ATOM 1507 O O . GLU A 1 194 ? 18.075 -6.302 -6.053 1.00 89.50 194 GLU A O 1
ATOM 1512 N N . SER A 1 195 ? 16.328 -7.088 -4.903 1.00 84.88 195 SER A N 1
ATOM 1513 C CA . SER A 1 195 ? 16.980 -8.366 -4.577 1.00 84.88 195 SER A CA 1
ATOM 1514 C C . SER A 1 195 ? 17.443 -9.127 -5.814 1.00 84.88 195 SER A C 1
ATOM 1516 O O . SER A 1 195 ? 18.547 -9.660 -5.820 1.00 84.88 195 SER A O 1
ATOM 1518 N N . ASN A 1 196 ? 16.640 -9.134 -6.882 1.00 78.88 196 ASN A N 1
ATOM 1519 C CA . ASN A 1 196 ? 17.027 -9.760 -8.148 1.00 78.88 196 ASN A CA 1
ATOM 1520 C C . ASN A 1 196 ? 18.147 -8.999 -8.877 1.00 78.88 196 ASN A C 1
ATOM 1522 O O . ASN A 1 196 ? 18.799 -9.570 -9.745 1.00 78.88 196 ASN A O 1
ATOM 1526 N N . ALA A 1 197 ? 18.345 -7.711 -8.584 1.00 76.25 197 ALA A N 1
ATOM 1527 C CA . ALA A 1 197 ? 19.385 -6.900 -9.212 1.00 76.25 197 ALA A CA 1
ATOM 1528 C C . ALA A 1 197 ? 20.760 -7.075 -8.546 1.00 76.25 197 ALA A C 1
ATOM 1530 O O . ALA A 1 197 ? 21.775 -6.813 -9.192 1.00 76.25 197 ALA A O 1
ATOM 1531 N N . VAL A 1 198 ? 20.792 -7.490 -7.275 1.00 76.69 198 VAL A N 1
ATOM 1532 C CA . VAL A 1 198 ? 22.021 -7.614 -6.470 1.00 76.69 198 VAL A CA 1
ATOM 1533 C C . VAL A 1 198 ? 22.265 -9.018 -5.899 1.00 76.69 198 VAL A C 1
ATOM 1535 O O . VAL A 1 198 ? 23.189 -9.192 -5.112 1.00 76.69 198 VAL A O 1
ATOM 1538 N N . ASP A 1 199 ? 21.450 -10.007 -6.277 1.00 74.75 199 ASP A N 1
ATOM 1539 C CA . ASP A 1 199 ? 21.489 -11.385 -5.763 1.00 74.75 199 ASP A CA 1
ATOM 1540 C C . ASP A 1 199 ? 21.451 -11.476 -4.217 1.00 74.75 199 ASP A C 1
ATOM 1542 O O . ASP A 1 199 ? 22.067 -12.360 -3.622 1.00 74.75 199 ASP A O 1
ATOM 1546 N N . GLU A 1 200 ? 20.710 -10.574 -3.550 1.00 75.62 200 GLU A N 1
ATOM 1547 C CA . GLU A 1 200 ? 20.565 -10.545 -2.083 1.00 75.62 200 GLU A CA 1
ATOM 1548 C C . GLU A 1 200 ? 19.300 -11.307 -1.637 1.00 75.62 200 GLU A C 1
ATOM 1550 O O . GLU A 1 200 ? 18.181 -10.787 -1.774 1.00 75.62 200 GLU A O 1
ATOM 1555 N N . PRO A 1 201 ? 19.438 -12.525 -1.076 1.00 69.19 201 PRO A N 1
ATOM 1556 C CA . PRO A 1 201 ? 18.307 -13.406 -0.796 1.00 69.19 201 PRO A CA 1
ATOM 1557 C C . PRO A 1 201 ? 17.428 -12.948 0.374 1.00 69.19 201 PRO A C 1
ATOM 1559 O O . PRO A 1 201 ? 16.285 -13.393 0.465 1.00 69.19 201 PRO A O 1
ATOM 1562 N N . ASN A 1 202 ? 17.919 -12.082 1.269 1.00 75.31 202 ASN A N 1
ATOM 1563 C CA . ASN A 1 202 ? 17.151 -11.654 2.445 1.00 75.31 202 ASN A CA 1
ATOM 1564 C C . ASN A 1 202 ? 16.282 -10.412 2.208 1.00 75.31 202 ASN A C 1
ATOM 1566 O O . ASN A 1 202 ? 15.538 -10.017 3.108 1.00 75.31 202 ASN A O 1
ATOM 1570 N N . GLY A 1 203 ? 16.351 -9.800 1.023 1.00 83.56 203 GLY A N 1
ATOM 1571 C CA . GLY A 1 203 ? 15.708 -8.511 0.785 1.00 83.56 203 GLY A CA 1
ATOM 1572 C C . GLY A 1 203 ? 16.515 -7.347 1.357 1.00 83.56 203 GLY A C 1
ATOM 1573 O O . GLY A 1 203 ? 17.132 -7.443 2.416 1.00 83.56 203 GLY A O 1
ATOM 1574 N N . ILE A 1 204 ? 16.481 -6.208 0.668 1.00 89.56 204 ILE A N 1
ATOM 1575 C CA . ILE A 1 204 ? 17.018 -4.945 1.188 1.00 89.56 204 ILE A CA 1
ATOM 1576 C C . ILE A 1 204 ? 15.850 -4.122 1.730 1.00 89.56 204 ILE A C 1
ATOM 1578 O O . ILE A 1 204 ? 14.791 -4.059 1.108 1.00 89.56 204 ILE A O 1
ATOM 1582 N N . SER A 1 205 ? 16.026 -3.500 2.899 1.00 93.69 205 SER A N 1
ATOM 1583 C CA . SER A 1 205 ? 14.988 -2.644 3.486 1.00 93.69 205 SER A CA 1
ATOM 1584 C C . SER A 1 205 ? 14.720 -1.396 2.639 1.00 93.69 205 SER A C 1
ATOM 1586 O O . SER A 1 205 ? 15.652 -0.800 2.088 1.00 93.69 205 SER A O 1
ATOM 1588 N N . LEU A 1 206 ? 13.464 -0.937 2.626 1.00 96.00 206 LEU A N 1
ATOM 1589 C CA . LEU A 1 206 ? 13.067 0.311 1.967 1.00 96.00 206 LEU A CA 1
ATOM 1590 C C . LEU A 1 206 ? 13.940 1.489 2.414 1.00 96.00 206 LEU A C 1
ATOM 1592 O O . LEU A 1 206 ? 14.398 2.268 1.586 1.00 96.00 206 LEU A O 1
ATOM 1596 N N . LYS A 1 207 ? 14.232 1.580 3.716 1.00 94.81 207 LYS A N 1
ATOM 1597 C CA . LYS A 1 207 ? 15.085 2.620 4.297 1.00 94.81 207 LYS A CA 1
ATOM 1598 C C . LYS A 1 207 ? 16.471 2.689 3.656 1.00 94.81 207 LYS A C 1
ATOM 1600 O O . LYS A 1 207 ? 16.938 3.784 3.353 1.00 94.81 207 LYS A O 1
ATOM 1605 N N . ILE A 1 208 ? 17.120 1.539 3.457 1.00 93.31 208 ILE A N 1
ATOM 1606 C CA . ILE A 1 208 ? 18.444 1.469 2.822 1.00 93.31 208 ILE A CA 1
ATOM 1607 C C . ILE A 1 208 ? 18.333 1.880 1.353 1.00 93.31 208 ILE A C 1
ATOM 1609 O O . ILE A 1 208 ? 19.056 2.769 0.915 1.00 93.31 208 ILE A O 1
ATOM 1613 N N . LEU A 1 209 ? 17.380 1.308 0.615 1.00 94.81 209 LEU A N 1
ATOM 1614 C CA . LEU A 1 209 ? 17.214 1.583 -0.816 1.00 94.81 209 LEU A CA 1
ATOM 1615 C C . LEU A 1 209 ? 16.891 3.052 -1.094 1.00 94.81 209 LEU A C 1
ATOM 1617 O O . LEU A 1 209 ? 17.428 3.647 -2.023 1.00 94.81 209 LEU A O 1
ATOM 1621 N N . VAL A 1 210 ? 16.039 3.663 -0.275 1.00 95.81 210 VAL A N 1
ATOM 1622 C CA . VAL A 1 210 ? 15.668 5.078 -0.391 1.00 95.81 210 VAL A CA 1
ATOM 1623 C C . VAL A 1 210 ? 16.863 5.982 -0.093 1.00 95.81 210 VAL A C 1
ATOM 1625 O O . VAL A 1 210 ? 17.072 6.969 -0.804 1.00 95.81 210 VAL A O 1
ATOM 1628 N N . LEU A 1 211 ? 17.692 5.630 0.889 1.00 94.38 211 LEU A N 1
ATOM 1629 C CA . LEU A 1 211 ? 18.924 6.364 1.153 1.00 94.38 211 LEU A CA 1
ATOM 1630 C C . LEU A 1 211 ? 19.907 6.246 -0.015 1.00 94.38 211 LEU A C 1
ATOM 1632 O O . LEU A 1 211 ? 20.394 7.262 -0.505 1.00 94.38 211 LEU A O 1
ATOM 1636 N N . GLU A 1 212 ? 20.169 5.033 -0.491 1.00 91.06 212 GLU A N 1
ATOM 1637 C CA . GLU A 1 212 ? 21.153 4.785 -1.546 1.00 91.06 212 GLU A CA 1
ATOM 1638 C C . GLU A 1 212 ? 20.717 5.341 -2.910 1.00 91.06 212 GLU A C 1
ATOM 1640 O O . GLU A 1 212 ? 21.524 5.926 -3.633 1.00 91.06 212 GLU A O 1
ATOM 1645 N N . HIS A 1 213 ? 19.443 5.180 -3.281 1.00 90.81 213 HIS A N 1
ATOM 1646 C CA . HIS A 1 213 ? 18.955 5.526 -4.620 1.00 90.81 213 HIS A CA 1
ATOM 1647 C C . HIS A 1 213 ? 18.425 6.956 -4.711 1.00 90.81 213 HIS A C 1
ATOM 1649 O O . HIS A 1 213 ? 18.440 7.532 -5.801 1.00 90.81 213 HIS A O 1
ATOM 1655 N N . LEU A 1 214 ? 17.929 7.520 -3.604 1.00 93.69 214 LEU A N 1
ATOM 1656 C CA . LEU A 1 214 ? 17.284 8.836 -3.587 1.00 93.69 214 LEU A CA 1
ATOM 1657 C C . LEU A 1 214 ? 18.003 9.850 -2.688 1.00 93.69 214 LEU A C 1
ATOM 1659 O O . LEU A 1 214 ? 17.651 11.028 -2.730 1.00 93.69 214 LEU A O 1
ATOM 1663 N N . GLY A 1 215 ? 18.979 9.430 -1.874 1.00 93.75 215 GLY A N 1
ATOM 1664 C CA . GLY A 1 215 ? 19.653 10.308 -0.913 1.00 93.75 215 GLY A CA 1
ATOM 1665 C C . GLY A 1 215 ? 18.726 10.822 0.192 1.00 93.75 215 GLY A C 1
ATOM 1666 O O . GLY A 1 215 ? 18.990 11.875 0.770 1.00 93.75 215 GLY A O 1
ATOM 1667 N N . LYS A 1 216 ? 17.608 10.128 0.450 1.00 94.75 216 LYS A N 1
ATOM 1668 C CA . LYS A 1 216 ? 16.591 10.524 1.434 1.00 94.75 216 LYS A CA 1
ATOM 1669 C C . LYS A 1 216 ? 16.642 9.600 2.649 1.00 94.75 216 LYS A C 1
ATOM 1671 O O . LYS A 1 216 ? 16.831 8.398 2.512 1.00 94.75 216 LYS A O 1
ATOM 1676 N N . THR A 1 217 ? 16.387 10.152 3.829 1.00 94.12 217 THR A N 1
ATOM 1677 C CA . THR A 1 217 ? 16.209 9.366 5.055 1.00 94.12 217 THR A CA 1
ATOM 1678 C C . THR A 1 217 ? 14.729 9.303 5.399 1.00 94.12 217 THR A C 1
ATOM 1680 O O . THR A 1 217 ? 14.086 10.343 5.511 1.00 94.12 217 THR A O 1
ATOM 1683 N N . ILE A 1 218 ? 14.219 8.091 5.600 1.00 93.50 218 ILE A N 1
ATOM 1684 C CA . ILE A 1 218 ? 12.861 7.798 6.084 1.00 93.50 218 ILE A CA 1
ATOM 1685 C C . ILE A 1 218 ? 12.943 6.976 7.377 1.00 93.50 218 ILE A C 1
ATOM 1687 O O . ILE A 1 218 ? 14.032 6.506 7.737 1.00 93.50 218 ILE A O 1
ATOM 1691 N N . GLN A 1 219 ? 11.818 6.798 8.076 1.00 90.88 219 GLN A N 1
ATOM 1692 C CA . GLN A 1 219 ? 11.731 5.962 9.283 1.00 90.88 219 GLN A CA 1
ATOM 1693 C C . GLN A 1 219 ? 12.816 6.324 10.329 1.00 90.88 219 GLN A C 1
ATOM 1695 O O . GLN A 1 219 ? 13.725 5.524 10.632 1.00 90.88 219 GLN A O 1
ATOM 1700 N N . PRO A 1 220 ? 12.814 7.570 10.849 1.00 87.75 220 PRO A N 1
ATOM 1701 C CA . PRO A 1 220 ? 13.793 8.005 11.838 1.00 87.75 220 PRO A CA 1
ATOM 1702 C C . PRO A 1 220 ? 13.683 7.167 13.117 1.00 87.75 220 PRO A C 1
ATOM 1704 O O . PRO A 1 220 ? 12.593 6.806 13.559 1.00 87.75 220 PRO A O 1
ATOM 1707 N N . ARG A 1 221 ? 14.830 6.865 13.740 1.00 86.19 221 ARG A N 1
ATOM 1708 C CA . ARG A 1 221 ? 14.869 6.048 14.963 1.00 86.19 221 ARG A CA 1
ATOM 1709 C C . ARG A 1 221 ? 14.005 6.668 16.065 1.00 86.19 221 ARG A C 1
ATOM 1711 O O . ARG A 1 221 ? 14.020 7.878 16.269 1.00 86.19 221 ARG A O 1
ATOM 1718 N N . GLY A 1 222 ? 13.302 5.816 16.809 1.00 83.69 222 GLY A N 1
ATOM 1719 C CA . GLY A 1 222 ? 12.461 6.233 17.935 1.00 83.69 222 GLY A CA 1
ATOM 1720 C C . GLY A 1 222 ? 11.074 6.745 17.538 1.00 83.69 222 GLY A C 1
ATOM 1721 O O . GLY A 1 222 ? 10.282 7.066 18.422 1.00 83.69 222 GLY A O 1
ATOM 1722 N N . LYS A 1 223 ? 10.756 6.781 16.239 1.00 87.44 223 LYS A N 1
ATOM 1723 C CA . LYS A 1 223 ? 9.406 7.001 15.725 1.00 87.44 223 LYS A CA 1
ATOM 1724 C C . LYS A 1 223 ? 8.944 5.723 15.024 1.00 87.44 223 LYS A C 1
ATOM 1726 O O . LYS A 1 223 ? 9.724 5.119 14.294 1.00 87.44 223 LYS A O 1
ATOM 1731 N N . GLY A 1 224 ? 7.699 5.316 15.265 1.00 88.50 224 GLY A N 1
ATOM 1732 C CA . GLY A 1 224 ? 7.087 4.260 14.464 1.00 88.50 224 GLY A CA 1
ATOM 1733 C C . GLY A 1 224 ? 6.938 4.689 13.004 1.00 88.50 224 GLY A C 1
ATOM 1734 O O . GLY A 1 224 ? 7.044 5.878 12.685 1.00 88.50 224 GLY A O 1
ATOM 1735 N N . HIS A 1 225 ? 6.725 3.709 12.139 1.00 92.19 225 HIS A N 1
ATOM 1736 C CA . HIS A 1 225 ? 6.573 3.893 10.708 1.00 92.19 225 HIS A CA 1
ATOM 1737 C C . HIS A 1 225 ? 5.301 4.686 10.398 1.00 92.19 225 HIS A C 1
ATOM 1739 O O . HIS A 1 225 ? 4.404 4.857 11.234 1.00 92.19 225 HIS A O 1
ATOM 1745 N N . ASP A 1 226 ? 5.288 5.261 9.204 1.00 95.75 226 ASP A N 1
ATOM 1746 C CA . ASP A 1 226 ? 4.121 5.918 8.655 1.00 95.75 226 ASP A CA 1
ATOM 1747 C C . ASP A 1 226 ? 3.901 5.383 7.250 1.00 95.75 226 ASP A C 1
ATOM 1749 O O . ASP A 1 226 ? 4.587 5.792 6.315 1.00 95.75 226 ASP A O 1
ATOM 1753 N N . CYS A 1 227 ? 2.899 4.525 7.098 1.00 96.38 227 CYS A N 1
ATOM 1754 C CA . CYS A 1 227 ? 2.579 3.931 5.809 1.00 96.38 227 CYS A CA 1
ATOM 1755 C C . CYS A 1 227 ? 2.379 4.931 4.656 1.00 96.38 227 CYS A C 1
ATOM 1757 O O . CYS A 1 227 ? 2.537 4.584 3.488 1.00 96.38 227 CYS A O 1
ATOM 1759 N N . LEU A 1 228 ? 2.046 6.204 4.922 1.00 98.38 228 LEU A N 1
ATOM 1760 C CA . LEU A 1 228 ? 2.049 7.216 3.858 1.00 98.38 228 LEU A CA 1
ATOM 1761 C C . LEU A 1 228 ? 3.472 7.613 3.418 1.00 98.38 228 LEU A C 1
ATOM 1763 O O . LEU A 1 228 ? 3.705 7.769 2.219 1.00 98.38 228 LEU A O 1
ATOM 1767 N N . GLU A 1 229 ? 4.407 7.783 4.358 1.00 98.19 229 GLU A N 1
ATOM 1768 C CA . GLU A 1 229 ? 5.828 8.022 4.057 1.00 98.19 229 GLU A CA 1
ATOM 1769 C C . GLU A 1 229 ? 6.390 6.850 3.246 1.00 98.19 229 GLU A C 1
ATOM 1771 O O . GLU A 1 229 ? 6.991 7.071 2.193 1.00 98.19 229 GLU A O 1
ATOM 1776 N N . ASP A 1 230 ? 6.108 5.621 3.677 1.00 98.25 230 ASP A N 1
ATOM 1777 C CA . ASP A 1 230 ? 6.625 4.402 3.055 1.00 98.25 230 ASP A CA 1
ATOM 1778 C C . ASP A 1 230 ? 6.030 4.169 1.655 1.00 98.25 230 ASP A C 1
ATOM 1780 O O . ASP A 1 230 ? 6.773 3.881 0.708 1.00 98.25 230 ASP A O 1
ATOM 1784 N N . ALA A 1 231 ? 4.728 4.410 1.454 1.00 98.62 231 ALA A N 1
ATOM 1785 C CA . ALA A 1 231 ? 4.109 4.369 0.125 1.00 98.62 231 ALA A CA 1
ATOM 1786 C C . ALA A 1 231 ? 4.712 5.420 -0.828 1.00 98.62 231 ALA A C 1
ATOM 1788 O O . ALA A 1 231 ? 5.042 5.117 -1.979 1.00 98.62 231 ALA A O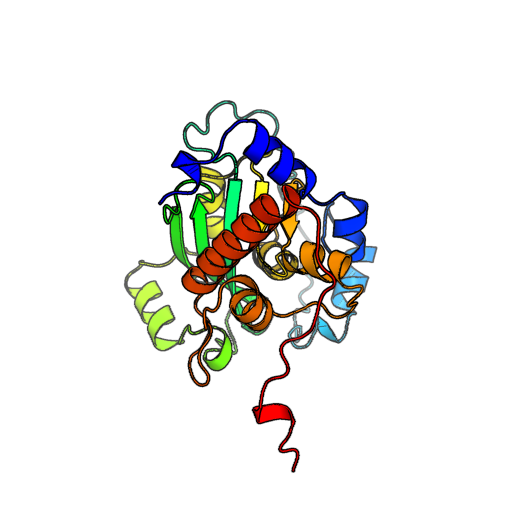 1
ATOM 1789 N N . MET A 1 232 ? 4.913 6.656 -0.363 1.00 98.44 232 MET A N 1
ATOM 1790 C CA . MET A 1 232 ? 5.518 7.716 -1.180 1.00 98.44 232 MET A CA 1
ATOM 1791 C C . MET A 1 232 ? 6.992 7.432 -1.494 1.00 98.44 232 MET A C 1
ATOM 1793 O O . MET A 1 232 ? 7.444 7.653 -2.618 1.00 98.44 232 MET A O 1
ATOM 1797 N N . ALA A 1 233 ? 7.744 6.902 -0.532 1.00 98.25 233 ALA A N 1
ATOM 1798 C CA . ALA A 1 233 ? 9.138 6.533 -0.731 1.00 98.25 233 ALA A CA 1
ATOM 1799 C C . ALA A 1 233 ? 9.275 5.361 -1.715 1.00 98.25 233 ALA A C 1
ATOM 1801 O O . ALA A 1 233 ? 10.119 5.397 -2.612 1.00 98.25 233 ALA A O 1
ATOM 1802 N N . THR A 1 234 ? 8.389 4.369 -1.614 1.00 98.56 234 THR A N 1
ATOM 1803 C CA . THR A 1 234 ? 8.314 3.239 -2.546 1.00 98.56 234 THR A CA 1
ATOM 1804 C C . THR A 1 234 ? 7.978 3.692 -3.967 1.00 98.56 234 THR A C 1
ATOM 1806 O O . THR A 1 234 ? 8.599 3.237 -4.932 1.00 98.56 234 THR A O 1
ATOM 1809 N N . ARG A 1 235 ? 7.032 4.630 -4.112 1.00 98.12 235 ARG A N 1
ATOM 1810 C CA . ARG A 1 235 ? 6.695 5.266 -5.393 1.00 98.12 235 ARG A CA 1
ATOM 1811 C C . ARG A 1 235 ? 7.930 5.887 -6.046 1.00 98.12 235 ARG A C 1
ATOM 1813 O O . ARG A 1 235 ? 8.227 5.598 -7.207 1.00 98.12 235 ARG A O 1
ATOM 1820 N N . ASP A 1 236 ? 8.637 6.732 -5.298 1.00 97.06 236 ASP A N 1
ATOM 1821 C CA . ASP A 1 236 ? 9.819 7.449 -5.780 1.00 97.06 236 ASP A CA 1
ATOM 1822 C C . ASP A 1 236 ? 10.969 6.483 -6.116 1.00 97.06 236 ASP A C 1
ATOM 1824 O O . ASP A 1 236 ? 11.660 6.665 -7.123 1.00 97.06 236 ASP A O 1
ATOM 1828 N N . LEU A 1 237 ? 11.151 5.428 -5.314 1.00 96.75 237 LEU A N 1
ATOM 1829 C CA . LEU A 1 237 ? 12.153 4.390 -5.549 1.00 96.75 237 LEU A CA 1
ATOM 1830 C C . LEU A 1 237 ? 11.889 3.660 -6.870 1.00 96.75 237 LEU A C 1
ATOM 1832 O O . LEU A 1 237 ? 12.779 3.595 -7.721 1.00 96.75 237 LEU A O 1
ATOM 1836 N N . LEU A 1 238 ? 10.660 3.178 -7.086 1.00 96.62 238 LEU A N 1
ATOM 1837 C CA . LEU A 1 238 ? 10.296 2.502 -8.331 1.00 96.62 238 LEU A CA 1
ATOM 1838 C C . LEU A 1 238 ? 10.425 3.439 -9.537 1.00 96.62 238 LEU A C 1
ATOM 1840 O O . LEU A 1 238 ? 10.902 3.029 -10.592 1.00 96.62 238 LEU A O 1
ATOM 1844 N N . HIS A 1 239 ? 10.046 4.711 -9.396 1.00 95.12 239 HIS A N 1
ATOM 1845 C CA . HIS A 1 239 ? 10.258 5.696 -10.456 1.00 95.12 239 HIS A CA 1
ATOM 1846 C C . HIS A 1 239 ? 11.741 5.813 -10.837 1.00 95.12 239 HIS A C 1
ATOM 1848 O O . HIS A 1 239 ? 12.087 5.743 -12.018 1.00 95.12 239 HIS A O 1
ATOM 1854 N N . CYS A 1 240 ? 12.632 5.909 -9.844 1.00 92.25 240 CYS A N 1
ATOM 1855 C CA . CYS A 1 240 ? 14.076 5.918 -10.067 1.00 92.25 240 CYS A CA 1
ATOM 1856 C C . CYS A 1 240 ? 14.549 4.651 -10.803 1.00 92.25 240 CYS A C 1
ATOM 1858 O O . CYS A 1 240 ? 15.311 4.754 -11.765 1.00 92.25 240 CYS A O 1
ATOM 1860 N N . GLN A 1 241 ? 14.051 3.467 -10.431 1.00 90.12 241 GLN A N 1
ATOM 1861 C 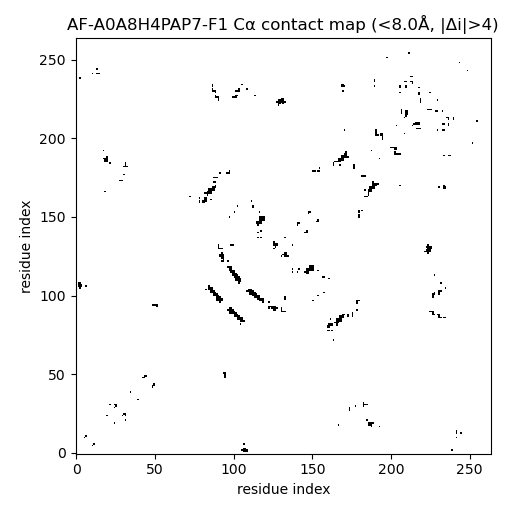CA . GLN A 1 241 ? 14.360 2.198 -11.108 1.00 90.12 241 GLN A CA 1
ATOM 1862 C C . GLN A 1 241 ? 13.912 2.197 -12.580 1.00 90.12 241 GLN A C 1
ATOM 1864 O O . GLN A 1 241 ? 14.702 1.861 -13.466 1.00 90.12 241 GLN A O 1
ATOM 1869 N N . VAL A 1 242 ? 12.683 2.641 -12.868 1.00 91.56 242 VAL A N 1
ATOM 1870 C CA . VAL A 1 242 ? 12.141 2.733 -14.239 1.00 91.56 242 VAL A CA 1
ATOM 1871 C C . VAL A 1 242 ? 12.968 3.690 -15.104 1.00 91.56 242 VAL A C 1
ATOM 1873 O O . VAL A 1 242 ? 13.239 3.413 -16.279 1.00 91.56 242 VAL A O 1
ATOM 1876 N N . LEU A 1 243 ? 13.418 4.811 -14.531 1.00 88.38 243 LEU A N 1
ATOM 1877 C CA . LEU A 1 243 ? 14.315 5.734 -15.220 1.00 88.38 243 LEU A CA 1
ATOM 1878 C C . LEU A 1 243 ? 15.718 5.138 -15.408 1.00 88.38 243 LEU A C 1
ATOM 1880 O O . LEU A 1 243 ? 16.310 5.310 -16.474 1.00 88.38 243 LEU A O 1
ATOM 1884 N N . ARG A 1 244 ? 16.262 4.404 -14.432 1.00 78.25 244 ARG A N 1
ATOM 1885 C CA . ARG A 1 244 ? 17.586 3.760 -14.536 1.00 78.25 244 ARG A CA 1
ATOM 1886 C C . ARG A 1 244 ? 17.626 2.653 -15.583 1.00 78.25 244 ARG A C 1
ATOM 1888 O O . ARG A 1 244 ? 18.617 2.576 -16.297 1.00 78.25 244 ARG A O 1
ATOM 1895 N N . ALA A 1 245 ? 16.547 1.892 -15.762 1.00 65.94 245 ALA A N 1
ATOM 1896 C CA . ALA A 1 245 ? 16.433 0.884 -16.821 1.00 65.94 245 ALA A CA 1
ATOM 1897 C C . ALA A 1 245 ? 16.579 1.462 -18.248 1.00 65.94 245 ALA A C 1
ATOM 1899 O O . ALA A 1 245 ? 16.776 0.714 -19.200 1.00 65.94 245 ALA A O 1
ATOM 1900 N N . SER A 1 246 ? 16.514 2.791 -18.413 1.00 57.66 246 SER A N 1
ATOM 1901 C CA . SER A 1 246 ? 16.793 3.468 -19.690 1.00 57.66 246 SER A CA 1
ATOM 1902 C C . SER A 1 246 ? 18.264 3.846 -19.916 1.00 57.66 246 SER A C 1
ATOM 1904 O O . SER A 1 246 ? 18.590 4.410 -20.959 1.00 57.66 246 SER A O 1
ATOM 1906 N N . LYS A 1 247 ? 19.164 3.555 -18.965 1.00 46.66 247 LYS A N 1
ATOM 1907 C CA . LYS A 1 247 ? 20.595 3.892 -19.030 1.00 46.66 247 LYS A CA 1
ATOM 1908 C C . LYS A 1 247 ? 21.465 2.650 -18.767 1.00 46.66 247 LYS A C 1
ATOM 1910 O O . LYS A 1 247 ? 21.078 1.808 -17.963 1.00 46.66 247 LYS A O 1
ATOM 1915 N N . PRO A 1 248 ? 22.652 2.524 -19.392 1.00 39.75 248 PRO A N 1
ATOM 1916 C CA . PRO A 1 248 ? 23.565 1.415 -19.117 1.00 39.75 248 PRO A CA 1
ATOM 1917 C C . PRO A 1 248 ? 24.023 1.432 -17.649 1.00 39.75 248 PRO A C 1
ATOM 1919 O O . PRO A 1 248 ? 24.452 2.465 -17.129 1.00 39.75 248 PRO A O 1
ATOM 1922 N N . GLN A 1 249 ? 23.901 0.286 -16.977 1.00 47.56 249 GLN A N 1
ATOM 1923 C CA . GLN A 1 249 ? 24.215 0.109 -15.557 1.00 47.56 249 GLN A CA 1
ATOM 1924 C C . GLN A 1 249 ? 25.729 0.245 -15.309 1.00 47.56 249 GLN A C 1
ATOM 1926 O O . GLN A 1 249 ? 26.536 -0.375 -15.999 1.00 47.56 249 GLN A O 1
ATOM 1931 N N . LYS A 1 250 ? 26.125 1.033 -14.301 1.00 42.19 250 LYS A N 1
ATOM 1932 C CA . LYS A 1 250 ? 27.457 0.922 -13.681 1.00 42.19 250 LYS A CA 1
ATOM 1933 C C . LYS A 1 250 ? 27.375 -0.090 -12.538 1.00 42.19 250 LYS A C 1
ATOM 1935 O O . LYS A 1 250 ? 26.328 -0.184 -11.900 1.00 42.19 250 LYS A O 1
ATOM 1940 N N . ALA A 1 251 ? 28.467 -0.819 -12.308 1.00 47.25 251 ALA A N 1
ATOM 1941 C CA . ALA A 1 251 ? 28.578 -1.802 -11.232 1.00 47.25 251 ALA A CA 1
ATOM 1942 C C . ALA A 1 251 ? 28.157 -1.202 -9.880 1.00 47.25 251 ALA A C 1
ATOM 1944 O O . ALA A 1 251 ? 28.507 -0.060 -9.569 1.00 47.25 251 ALA A O 1
ATOM 1945 N N . TRP A 1 252 ? 27.384 -1.971 -9.114 1.00 47.88 252 TRP A N 1
ATOM 1946 C CA . TRP A 1 252 ? 26.941 -1.604 -7.774 1.00 47.88 252 TRP A CA 1
ATOM 1947 C C . TRP A 1 252 ? 28.145 -1.509 -6.827 1.00 47.88 252 TRP A C 1
ATOM 1949 O O . TRP A 1 252 ? 29.026 -2.369 -6.843 1.00 47.88 252 TRP A O 1
ATOM 1959 N N . VAL A 1 253 ? 28.186 -0.442 -6.029 1.00 52.41 253 VAL A N 1
ATOM 1960 C CA . VAL A 1 253 ? 29.153 -0.247 -4.945 1.00 52.41 253 VAL A CA 1
ATOM 1961 C C . VAL A 1 253 ? 28.333 0.117 -3.705 1.00 52.41 253 VAL A C 1
ATOM 1963 O O . VAL A 1 253 ? 27.696 1.172 -3.730 1.00 52.41 253 VAL A O 1
ATOM 1966 N N . PRO A 1 254 ? 28.301 -0.728 -2.659 1.00 49.88 254 PRO A N 1
ATOM 1967 C CA . PRO A 1 254 ? 27.528 -0.449 -1.455 1.00 49.88 254 PRO A CA 1
ATOM 1968 C C . PRO A 1 254 ? 28.036 0.812 -0.762 1.00 49.88 254 PRO A C 1
ATOM 1970 O O . PRO A 1 254 ? 29.249 1.025 -0.648 1.00 49.88 254 PRO A O 1
ATOM 1973 N N . VAL A 1 255 ? 27.115 1.629 -0.252 1.00 56.06 255 VAL A N 1
ATOM 1974 C CA . VAL A 1 255 ? 27.472 2.761 0.607 1.00 56.06 255 VAL A CA 1
ATOM 1975 C C . VAL A 1 255 ? 27.589 2.244 2.039 1.00 56.06 255 VAL A C 1
ATOM 1977 O O . VAL A 1 255 ? 26.598 2.102 2.748 1.00 56.06 255 VAL A O 1
ATOM 1980 N N . ILE A 1 256 ? 28.816 1.955 2.474 1.00 54.88 256 ILE A N 1
ATOM 1981 C CA . ILE A 1 256 ? 29.091 1.554 3.860 1.00 54.88 256 ILE A CA 1
ATOM 1982 C C . ILE A 1 256 ? 28.854 2.760 4.774 1.00 54.88 256 ILE A C 1
ATOM 1984 O O . ILE A 1 256 ? 29.489 3.807 4.611 1.00 54.88 256 ILE A O 1
ATOM 1988 N N . GLN A 1 257 ? 27.956 2.623 5.750 1.00 50.22 257 GLN A N 1
ATOM 1989 C CA . GLN A 1 257 ? 27.748 3.665 6.751 1.00 50.22 257 GLN A CA 1
ATOM 1990 C C . GLN A 1 257 ? 28.924 3.709 7.744 1.00 50.22 257 GLN A C 1
ATOM 1992 O O . GLN A 1 257 ? 29.367 2.657 8.209 1.00 50.22 257 GLN A O 1
ATOM 1997 N N . PRO A 1 258 ? 29.407 4.901 8.149 1.00 51.88 258 PRO A N 1
ATOM 1998 C CA . PRO A 1 258 ? 30.481 5.026 9.142 1.00 51.88 258 PRO A CA 1
ATOM 1999 C C . PRO A 1 258 ? 30.160 4.360 10.490 1.00 51.88 258 PRO A C 1
ATOM 2001 O O . PRO A 1 258 ? 31.068 3.983 11.226 1.00 51.88 258 PRO A O 1
ATOM 2004 N N . GLU A 1 259 ? 28.873 4.202 10.808 1.00 51.34 259 GLU A N 1
ATOM 2005 C CA . GLU A 1 259 ? 28.374 3.624 12.060 1.00 51.34 259 GLU A CA 1
ATOM 2006 C C . GLU A 1 259 ? 28.689 2.123 12.204 1.00 51.34 259 GLU A C 1
ATOM 2008 O O . GLU A 1 259 ? 28.774 1.622 13.322 1.00 51.34 259 GLU A O 1
ATOM 2013 N N . GLU A 1 260 ? 28.909 1.406 11.096 1.00 49.31 260 GLU A N 1
ATOM 2014 C CA . GLU A 1 260 ? 29.245 -0.028 11.093 1.00 49.31 260 GLU A CA 1
ATOM 2015 C C . GLU A 1 260 ? 30.761 -0.295 11.161 1.00 49.31 260 GLU A C 1
ATOM 2017 O O . GLU A 1 260 ? 31.187 -1.421 11.413 1.00 49.31 260 GLU A O 1
ATOM 2022 N N . LEU A 1 261 ? 31.592 0.742 10.997 1.00 48.91 261 LEU A N 1
ATOM 2023 C CA . LEU A 1 261 ? 33.056 0.664 11.113 1.00 48.91 261 LEU A CA 1
ATOM 2024 C C . LEU A 1 261 ? 33.565 0.851 12.552 1.00 48.91 261 LEU A C 1
ATOM 2026 O O . LEU A 1 261 ? 34.728 0.565 12.834 1.00 48.91 261 LEU A O 1
ATOM 2030 N N . LEU A 1 262 ? 32.701 1.283 13.474 1.00 42.03 262 LEU A N 1
ATOM 2031 C CA . LEU A 1 262 ? 32.992 1.386 14.906 1.00 42.03 262 LEU A CA 1
ATOM 2032 C C . LEU A 1 262 ? 32.206 0.313 15.666 1.00 42.03 262 LEU A C 1
ATOM 2034 O O . LEU A 1 262 ? 31.306 0.588 16.455 1.00 42.03 262 LEU A O 1
ATOM 2038 N N . GLY A 1 263 ? 32.533 -0.946 15.380 1.00 42.78 263 GLY A N 1
ATOM 2039 C CA . GLY A 1 263 ? 32.041 -2.083 16.141 1.00 42.78 263 GLY A CA 1
ATOM 2040 C C . GLY A 1 263 ? 32.678 -2.168 17.533 1.00 42.78 263 GLY A C 1
ATOM 2041 O O . GLY A 1 263 ? 33.893 -2.324 17.630 1.00 42.78 263 GLY A O 1
ATOM 2042 N N . ARG A 1 264 ? 31.801 -2.232 18.548 1.00 42.31 264 ARG A N 1
ATOM 2043 C CA . ARG A 1 264 ? 32.003 -2.601 19.969 1.00 42.31 264 ARG A CA 1
ATOM 2044 C C . ARG A 1 264 ? 32.488 -1.521 20.930 1.00 42.31 264 ARG A C 1
ATOM 2046 O O . ARG A 1 264 ? 33.588 -0.971 20.736 1.00 42.31 264 ARG A O 1
#

Secondary structure (DSSP, 8-state):
--STTT--HHHHHHHHTTSPPHHHHHHTT---SPPPHHHHHHHHT-TTT-TT---------------------------TT--SEEEEEEEE-GGG-EEEEEEEETTT--EEEEEEEE-SS--S---HHHH---HHHHHHHHHHT-SEESHHHHHHHHHTT--TTPEEEESSTHHHHHHHT---S-EEEHHHHHHHHHT-TT---H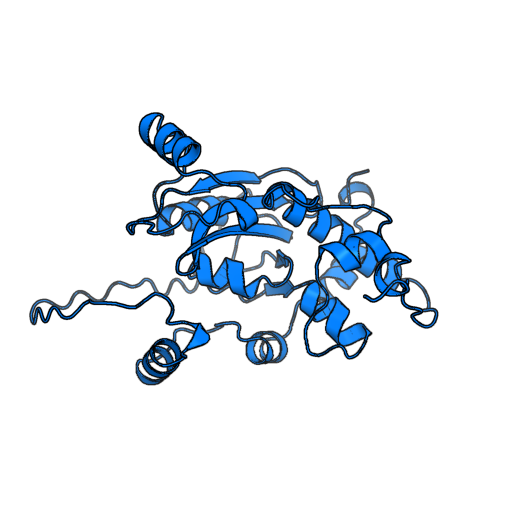HHHHHHHH----S-TTS---HHHHHHHHHHHHHHHHHHTTSPPPPP-----GGGSS--

Radius of gyration: 19.79 Å; Cα contacts (8 Å, |Δi|>4): 367; chains: 1; bounding box: 59×46×46 Å

Foldseek 3Di:
DFLQVVCDPLLVVLLQVLWDAPVLCVVLPADQDDDDPVRVVVCVPPPVL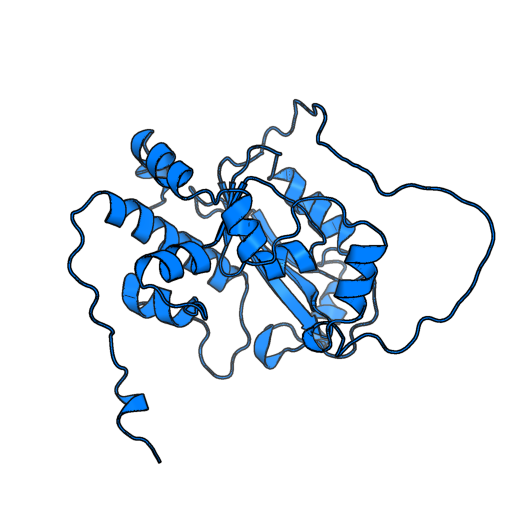PVPDDDDDDDDDDDDDDDDDPPPVDDPPDLPQAAQEKEKDFFAAPSLATFWIWIARLRGRHTQDTFTEDAPDDGPGSPCQARVDDPVNSVVCVVVVRGQYHLVSVVVSVVSHHDLNHAYEAASCSSVCVNSVHHHNGYRHVQSVVCVVVVPPVTDDLQQLLCVQVVDGADDHRGHHRRSRRRVSRSVSVSSVSVCVVDDDDDDDGDDDPVVVPDD

Mean predicted aligned error: 10.64 Å